Protein AF-M6W0N6-F1 (afdb_monomer)

Solvent-accessible surface area (backbone atoms only — not comparable to full-atom values): 15633 Å² total; per-residue (Å²): 115,73,64,59,49,53,48,38,51,48,51,60,69,71,48,82,84,54,58,70,67,59,46,52,50,40,51,52,53,37,48,52,52,47,53,47,48,68,68,38,88,85,21,78,66,48,58,71,80,42,88,58,77,70,46,72,58,96,55,44,64,42,59,68,42,66,44,35,78,28,64,32,71,64,33,40,76,74,72,35,38,55,64,72,31,71,56,16,43,51,21,44,71,70,16,53,84,75,55,77,82,66,85,91,68,70,94,70,57,46,74,44,79,38,81,62,52,67,52,25,50,66,51,21,40,89,47,45,46,72,48,28,40,34,20,84,83,25,78,54,54,48,43,46,63,58,52,75,37,83,91,46,29,44,37,75,48,52,44,60,47,67,43,37,77,63,65,75,40,97,64,44,89,48,64,71,59,35,52,51,42,52,54,43,44,34,70,76,71,46,66,88,87,38,71,68,34,52,49,49,52,48,35,35,74,75,67,36,57,58,39,51,82,71,56,41,62,91,66,55,76,77,66,55,43,61,66,67,46,49,75,37,82,86,16,56,91,49,71,88,53,55,68,67,60,50,51,40,51,49,41,32,71,62,41,69,34,63,76,82,61,81,79,69,79,72,77,130

Mean predicted aligned error: 9.99 Å

Radius of gyration: 26.09 Å; Cα contacts (8 Å, |Δi|>4): 291; chains: 1; bounding box: 51×50×89 Å

Organism: NCBI:txid1193059

Sequence (268 aa):
TVSVFSQSLFLAVRFEDFELNIRKLLFTLSAFVSVYFFAHSASPLRYVFQRSPVRVEKGIVDERASYQDNTALKHWFEGIVPDTHPWAQYAKKIAPYNLKTETNVSESRLVQITTNVGLPGFYGGPGIHWIDLLGVTDPFLARLPGKGFPGHYIRLLPRDYKEYIEEIVVSLSNPELDRFYYEIRLLSEGDIWTKERWKVIVDFTFFGSGDFKTRFPKGFSYSFDLETYRSTLYGLPFRGWKDEDLKSKLSREYFGVQPTEYSKTKIP

Structure (mmCIF, N/CA/C/O backbone):
data_AF-M6W0N6-F1
#
_entry.id   AF-M6W0N6-F1
#
loop_
_atom_site.group_PDB
_atom_site.id
_atom_site.type_symbol
_atom_site.label_atom_id
_atom_site.label_alt_id
_atom_site.label_comp_id
_atom_site.label_asym_id
_atom_site.label_entity_id
_atom_site.label_seq_id
_atom_site.pdbx_PDB_ins_code
_atom_site.Cartn_x
_atom_site.Cartn_y
_atom_site.Cartn_z
_atom_site.occupancy
_atom_site.B_iso_or_equiv
_atom_site.auth_seq_id
_atom_site.auth_comp_id
_atom_site.auth_asym_id
_atom_site.auth_atom_id
_atom_site.pdbx_PDB_model_num
ATOM 1 N N . THR A 1 1 ? 4.811 10.156 -31.511 1.00 49.47 1 THR A N 1
ATOM 2 C CA . THR A 1 1 ? 5.905 10.035 -32.506 1.00 49.47 1 THR A CA 1
ATOM 3 C C . THR A 1 1 ? 6.098 8.623 -33.048 1.00 49.47 1 THR A C 1
ATOM 5 O O . THR A 1 1 ? 6.251 8.509 -34.254 1.00 49.47 1 THR A O 1
ATOM 8 N N . VAL A 1 2 ? 6.002 7.549 -32.246 1.00 50.72 2 VAL A N 1
ATOM 9 C CA . VAL A 1 2 ? 6.085 6.142 -32.735 1.00 50.72 2 VAL A CA 1
ATOM 10 C C . VAL A 1 2 ? 5.033 5.808 -33.815 1.00 50.72 2 VAL A C 1
ATOM 12 O O . VAL A 1 2 ? 5.306 5.046 -34.738 1.00 50.72 2 VAL A O 1
ATOM 15 N N . SER A 1 3 ? 3.863 6.449 -33.746 1.00 64.88 3 SER A N 1
ATOM 16 C CA . SER A 1 3 ? 2.743 6.278 -34.685 1.00 64.88 3 SER A CA 1
ATOM 17 C C . SER A 1 3 ? 3.056 6.717 -36.130 1.00 64.88 3 SER A C 1
ATOM 19 O O . SER A 1 3 ? 2.780 5.973 -37.061 1.00 64.88 3 SER A O 1
ATOM 21 N N . VAL A 1 4 ? 3.718 7.861 -36.347 1.00 62.78 4 VAL A N 1
ATOM 22 C CA . VAL A 1 4 ? 3.988 8.366 -37.713 1.00 62.78 4 VAL A CA 1
ATOM 23 C C . VAL A 1 4 ? 5.070 7.543 -38.413 1.00 62.78 4 VAL A C 1
ATOM 25 O O . VAL A 1 4 ? 4.948 7.248 -39.593 1.00 62.78 4 VAL A O 1
ATOM 28 N N . PHE A 1 5 ? 6.108 7.116 -37.687 1.00 63.03 5 PHE A N 1
ATOM 29 C CA . PHE A 1 5 ? 7.159 6.261 -38.248 1.00 63.03 5 PHE A CA 1
ATOM 30 C C . PHE A 1 5 ? 6.615 4.899 -38.697 1.00 63.03 5 PHE A C 1
ATOM 32 O O . PHE A 1 5 ? 6.868 4.464 -39.818 1.00 63.03 5 PHE A O 1
ATOM 39 N N . SER A 1 6 ? 5.831 4.248 -37.832 1.00 66.81 6 SER A N 1
ATOM 40 C CA . SER A 1 6 ? 5.230 2.945 -38.134 1.00 66.81 6 SER A CA 1
ATOM 41 C C . SER A 1 6 ? 4.199 3.036 -39.261 1.00 66.81 6 SER A C 1
ATOM 43 O O . SER A 1 6 ? 4.192 2.172 -40.133 1.00 66.81 6 SER A O 1
ATOM 45 N N . GLN A 1 7 ? 3.402 4.109 -39.314 1.00 68.19 7 GLN A N 1
ATOM 46 C CA . GLN A 1 7 ? 2.470 4.361 -40.416 1.00 68.19 7 GLN A CA 1
ATOM 47 C C . GLN A 1 7 ? 3.196 4.642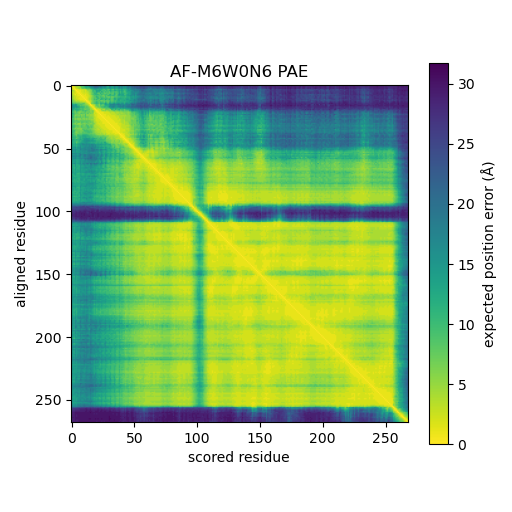 -41.739 1.00 68.19 7 GLN A C 1
ATOM 49 O O . GLN A 1 7 ? 2.866 4.017 -42.739 1.00 68.19 7 GLN A O 1
ATOM 54 N N . SER A 1 8 ? 4.219 5.501 -41.766 1.00 65.00 8 SER A N 1
ATOM 55 C CA . SER A 1 8 ? 4.966 5.806 -42.997 1.00 65.00 8 SER A CA 1
ATOM 56 C C . SER A 1 8 ? 5.731 4.599 -43.543 1.00 65.00 8 SER A C 1
ATOM 58 O O . SER A 1 8 ? 5.716 4.367 -44.750 1.00 65.00 8 SER A O 1
ATOM 60 N N . LEU A 1 9 ? 6.348 3.794 -42.669 1.00 67.12 9 LEU A N 1
ATOM 61 C CA . LEU A 1 9 ? 7.039 2.566 -43.069 1.00 67.12 9 LEU A CA 1
ATOM 62 C C . LEU A 1 9 ? 6.052 1.517 -43.598 1.00 67.12 9 LEU A C 1
ATOM 64 O O . LEU A 1 9 ? 6.296 0.903 -44.633 1.00 67.12 9 LEU A O 1
ATOM 68 N N . PHE A 1 10 ? 4.911 1.350 -42.927 1.00 73.44 10 PHE A N 1
ATOM 69 C CA . PHE A 1 10 ? 3.845 0.457 -43.374 1.00 73.44 10 PHE A CA 1
ATOM 70 C C . PHE A 1 10 ? 3.275 0.871 -44.735 1.00 73.44 10 PHE A C 1
ATOM 72 O O . PHE A 1 10 ? 3.125 0.028 -45.618 1.00 73.44 10 PHE A O 1
ATOM 79 N N . LEU A 1 11 ? 3.009 2.165 -44.937 1.00 66.25 11 LEU A N 1
ATOM 80 C CA . LEU A 1 11 ? 2.521 2.695 -46.211 1.00 66.25 11 LEU A CA 1
ATOM 81 C C . LEU A 1 11 ? 3.556 2.525 -47.337 1.00 66.25 11 LEU A C 1
ATOM 83 O O . LEU A 1 11 ? 3.185 2.146 -48.444 1.00 66.25 11 LEU A O 1
ATOM 87 N N . ALA A 1 12 ? 4.849 2.728 -47.057 1.00 65.19 12 ALA A N 1
ATOM 88 C CA . ALA A 1 12 ? 5.927 2.576 -48.040 1.00 65.19 12 ALA A CA 1
ATOM 89 C C . ALA A 1 12 ? 6.204 1.116 -48.457 1.00 65.19 12 ALA A C 1
ATOM 91 O O . ALA A 1 12 ? 6.724 0.879 -49.552 1.00 65.19 12 ALA A O 1
ATOM 92 N N . VAL A 1 13 ? 5.886 0.151 -47.584 1.00 69.50 13 VAL A N 1
ATOM 93 C CA . VAL A 1 13 ? 6.035 -1.292 -47.842 1.00 69.50 13 VAL A CA 1
ATOM 94 C C . VAL A 1 13 ? 4.784 -1.886 -48.494 1.00 69.50 13 VAL A C 1
ATOM 96 O O . VAL A 1 13 ? 4.910 -2.783 -49.318 1.00 69.50 13 VAL A O 1
ATOM 99 N N . ARG A 1 14 ? 3.581 -1.409 -48.145 1.00 69.44 14 ARG A N 1
ATOM 100 C CA . ARG A 1 14 ? 2.316 -2.042 -48.560 1.00 69.44 14 ARG A CA 1
ATOM 101 C C . ARG A 1 14 ? 1.741 -1.525 -49.881 1.00 69.44 14 ARG A C 1
ATOM 103 O O . ARG A 1 14 ? 0.962 -2.235 -50.503 1.00 69.44 14 ARG A O 1
ATOM 110 N N . PHE A 1 15 ? 2.090 -0.314 -50.302 1.00 63.66 15 PHE A N 1
ATOM 111 C CA . PHE A 1 15 ? 1.573 0.274 -51.538 1.00 63.66 15 PHE A CA 1
ATOM 112 C C . PHE A 1 15 ? 2.685 0.349 -52.592 1.00 63.66 15 PHE A C 1
ATOM 114 O O . PHE A 1 15 ? 3.352 1.373 -52.746 1.00 63.66 15 PHE A O 1
ATOM 121 N N . GLU A 1 16 ? 2.905 -0.765 -53.298 1.00 58.00 16 GLU A N 1
ATOM 122 C CA . GLU A 1 16 ? 3.870 -0.867 -54.407 1.00 58.00 16 GLU A CA 1
ATOM 123 C C . GLU A 1 16 ? 3.484 -0.003 -55.623 1.00 58.00 16 GLU A C 1
ATOM 125 O O . GLU A 1 16 ? 4.363 0.371 -56.396 1.00 58.00 16 GLU A O 1
ATOM 130 N N . ASP A 1 17 ? 2.210 0.397 -55.721 1.00 60.31 17 ASP A N 1
ATOM 131 C CA . ASP A 1 17 ? 1.622 1.128 -56.855 1.00 60.31 17 ASP A CA 1
ATOM 132 C C . ASP A 1 17 ? 1.767 2.662 -56.790 1.00 60.31 17 ASP A C 1
ATOM 134 O O . ASP A 1 17 ? 1.226 3.380 -57.633 1.00 60.31 17 ASP A O 1
ATOM 138 N N . PHE A 1 18 ? 2.468 3.211 -55.793 1.00 63.69 18 PHE A N 1
ATOM 139 C CA . PHE A 1 18 ? 2.715 4.655 -55.752 1.00 63.69 18 PHE A CA 1
ATOM 140 C C . PHE A 1 18 ? 3.734 5.087 -56.809 1.00 63.69 18 PHE A C 1
ATOM 142 O O . PHE A 1 18 ? 4.761 4.437 -57.011 1.00 63.69 18 PHE A O 1
ATOM 149 N N . GLU A 1 19 ? 3.509 6.268 -57.396 1.00 68.62 19 GLU A N 1
ATOM 150 C CA . GLU A 1 19 ? 4.518 6.962 -58.197 1.00 68.62 19 GLU A CA 1
ATOM 151 C C . GLU A 1 19 ? 5.872 6.972 -57.472 1.00 68.62 19 GLU A C 1
ATOM 153 O O . GLU A 1 19 ? 5.964 7.303 -56.282 1.00 68.62 19 GLU A O 1
ATOM 158 N N . LEU A 1 20 ? 6.941 6.647 -58.207 1.00 70.44 20 LEU A N 1
ATOM 159 C CA . LEU A 1 20 ? 8.301 6.486 -57.679 1.00 70.44 20 LEU A CA 1
ATOM 160 C C . LEU A 1 20 ? 8.743 7.677 -56.800 1.00 70.44 20 LEU A C 1
ATOM 162 O O . LEU A 1 20 ? 9.498 7.507 -55.841 1.00 70.44 20 LEU A O 1
ATOM 166 N N . ASN A 1 21 ? 8.248 8.880 -57.103 1.00 77.81 21 ASN A N 1
ATOM 167 C CA . ASN A 1 21 ? 8.527 10.114 -56.369 1.00 77.81 21 ASN A CA 1
ATOM 168 C C . ASN A 1 21 ? 7.863 10.165 -54.984 1.00 77.81 21 ASN A C 1
ATOM 170 O O . ASN A 1 21 ? 8.505 10.585 -54.020 1.00 77.81 21 ASN A O 1
ATOM 174 N N . ILE A 1 22 ? 6.622 9.687 -54.854 1.00 75.94 22 ILE A N 1
ATOM 175 C CA . ILE A 1 22 ? 5.906 9.617 -53.570 1.00 75.94 22 ILE A CA 1
ATOM 176 C C . ILE A 1 22 ? 6.580 8.587 -52.665 1.00 75.94 22 ILE A C 1
ATOM 178 O O . ILE A 1 22 ? 6.835 8.854 -51.491 1.00 75.94 22 ILE A O 1
ATOM 182 N N . ARG A 1 23 ? 6.968 7.435 -53.222 1.00 73.81 23 ARG A N 1
ATOM 183 C CA . ARG A 1 23 ? 7.681 6.394 -52.474 1.00 73.81 23 ARG A CA 1
ATOM 184 C C . ARG A 1 23 ? 9.037 6.888 -51.958 1.00 73.81 23 ARG A C 1
ATOM 186 O O . ARG A 1 23 ? 9.352 6.697 -50.785 1.00 73.81 23 ARG A O 1
ATOM 193 N N . LYS A 1 24 ? 9.814 7.586 -52.797 1.00 79.00 24 LYS A N 1
ATOM 194 C CA . LYS A 1 24 ? 11.074 8.233 -52.384 1.00 79.00 24 LYS A CA 1
ATOM 195 C C . LYS A 1 24 ? 10.849 9.244 -51.258 1.00 79.00 24 LYS A C 1
ATOM 197 O O . LYS A 1 24 ? 11.599 9.221 -50.288 1.00 79.00 24 LYS A O 1
ATOM 202 N N . LEU A 1 25 ? 9.811 10.077 -51.357 1.00 81.06 25 LEU A N 1
ATOM 203 C CA . LEU A 1 25 ? 9.455 11.052 -50.323 1.00 81.06 25 LEU A CA 1
ATOM 204 C C . LEU A 1 25 ? 9.089 10.382 -48.984 1.00 81.06 25 LEU A C 1
ATOM 206 O O . LEU A 1 25 ? 9.514 10.837 -47.924 1.00 81.06 25 LEU A O 1
ATOM 210 N N . LEU A 1 26 ? 8.335 9.281 -49.007 1.00 78.81 26 LEU A N 1
ATOM 211 C CA . LEU A 1 26 ? 7.969 8.544 -47.792 1.00 78.81 26 LEU A CA 1
ATOM 212 C C . LEU A 1 26 ? 9.179 7.876 -47.125 1.00 78.81 26 LEU A C 1
ATOM 214 O O . LEU A 1 26 ? 9.283 7.886 -45.894 1.00 78.81 26 LEU A O 1
ATOM 218 N N . PHE A 1 27 ? 10.116 7.336 -47.912 1.00 81.56 27 PHE A N 1
ATOM 219 C CA . PHE A 1 27 ? 11.359 6.775 -47.381 1.00 81.56 27 PHE A CA 1
ATOM 220 C C . PHE A 1 27 ? 12.272 7.847 -46.789 1.00 81.56 27 PHE A C 1
ATOM 222 O O . PHE A 1 27 ? 12.815 7.640 -45.704 1.00 81.56 27 PHE A O 1
ATOM 229 N N . THR A 1 28 ? 12.418 9.003 -47.444 1.00 83.69 28 THR A N 1
ATOM 230 C CA . THR A 1 28 ? 13.236 10.098 -46.904 1.00 83.69 28 THR A CA 1
ATOM 231 C C . THR A 1 28 ? 12.637 10.651 -45.615 1.00 83.69 28 THR A C 1
ATOM 233 O O . THR A 1 28 ? 13.359 10.786 -44.629 1.00 83.69 28 THR A O 1
ATOM 236 N N . LEU A 1 29 ? 11.321 10.882 -45.562 1.00 82.25 29 LEU A N 1
ATOM 237 C CA . LEU A 1 29 ? 10.637 11.301 -44.334 1.00 82.25 29 LEU A CA 1
ATOM 238 C C . LEU A 1 29 ? 10.792 10.270 -43.214 1.00 82.25 29 LEU A C 1
ATOM 240 O O . LEU A 1 29 ? 11.121 10.637 -42.087 1.00 82.25 29 LEU A O 1
ATOM 244 N N . SER A 1 30 ? 10.620 8.982 -43.520 1.00 80.12 30 SER A N 1
ATOM 245 C CA . SER A 1 30 ? 10.840 7.904 -42.550 1.00 80.12 30 SER A CA 1
ATOM 246 C C . SER A 1 30 ? 12.272 7.909 -42.016 1.00 80.12 30 SER A C 1
ATOM 248 O O . SER A 1 30 ? 12.454 7.820 -40.805 1.00 80.12 30 SER A O 1
ATOM 250 N N . ALA A 1 31 ? 13.275 8.096 -42.879 1.00 84.81 31 ALA A N 1
ATOM 251 C CA . ALA A 1 31 ? 14.677 8.174 -42.478 1.00 84.81 31 ALA A CA 1
ATOM 252 C C . ALA A 1 31 ? 14.958 9.386 -41.573 1.00 84.81 31 ALA A C 1
ATOM 254 O O . ALA A 1 31 ? 15.598 9.233 -40.534 1.00 84.81 31 ALA A O 1
ATOM 255 N N . PHE A 1 32 ? 14.433 10.572 -41.900 1.00 86.19 32 PHE A N 1
ATOM 256 C CA . PHE A 1 32 ? 14.560 11.755 -41.041 1.00 86.19 32 PHE A CA 1
ATOM 257 C C . PHE A 1 32 ? 13.894 11.550 -39.678 1.00 86.19 32 PHE A C 1
ATOM 259 O O . PHE A 1 32 ? 14.487 11.876 -38.648 1.00 86.19 32 PHE A O 1
ATOM 266 N N . VAL A 1 33 ? 12.692 10.967 -39.653 1.00 83.00 33 VAL A N 1
ATOM 267 C CA . VAL A 1 33 ? 11.991 10.638 -38.406 1.00 83.00 33 VAL A CA 1
ATOM 268 C C . VAL A 1 33 ? 12.773 9.601 -37.604 1.00 83.00 33 VAL A C 1
ATOM 270 O O . VAL A 1 33 ? 12.875 9.759 -36.391 1.00 83.00 33 VAL A O 1
ATOM 273 N N . SER A 1 34 ? 13.369 8.588 -38.242 1.00 79.94 34 SER A N 1
ATOM 274 C CA . SER A 1 34 ? 14.262 7.639 -37.570 1.00 79.94 34 SER A CA 1
ATOM 275 C C . SER A 1 34 ? 15.456 8.351 -36.958 1.00 79.94 34 SER A C 1
ATOM 277 O O . SER A 1 34 ? 15.668 8.227 -35.759 1.00 79.94 34 SER A O 1
ATOM 279 N N . VAL A 1 35 ? 16.214 9.128 -37.736 1.00 84.56 35 VAL A N 1
ATOM 280 C CA . VAL A 1 35 ? 17.406 9.835 -37.242 1.00 84.56 35 VAL A CA 1
ATOM 281 C C . VAL A 1 35 ? 17.044 10.745 -36.072 1.00 84.56 35 VAL A C 1
ATOM 283 O O . VAL A 1 35 ? 17.701 10.683 -35.035 1.00 84.56 35 VAL A O 1
ATOM 286 N N . TYR A 1 36 ? 15.961 11.520 -36.184 1.00 83.62 36 TYR A N 1
ATOM 287 C CA . TYR A 1 36 ? 15.460 12.325 -35.074 1.00 83.62 36 TYR A CA 1
ATOM 288 C C . TYR A 1 36 ? 15.090 11.447 -33.872 1.00 83.62 36 TYR A C 1
ATOM 290 O O . TYR A 1 36 ? 15.538 11.714 -32.763 1.00 83.62 36 TYR A O 1
ATOM 298 N N . PHE A 1 37 ? 14.335 10.366 -34.077 1.00 80.38 37 PHE A N 1
ATOM 299 C CA . PHE A 1 37 ? 13.931 9.448 -33.014 1.00 80.38 37 PHE A CA 1
ATOM 300 C C . PHE A 1 37 ? 15.123 8.783 -32.317 1.00 80.38 37 PHE A C 1
ATOM 302 O O . PHE A 1 37 ? 15.076 8.632 -31.104 1.00 80.38 37 PHE A O 1
ATOM 309 N N . PHE A 1 38 ? 16.191 8.410 -33.025 1.00 76.94 38 PHE A N 1
ATOM 310 C CA . PHE A 1 38 ? 17.397 7.821 -32.429 1.00 76.94 38 PHE A CA 1
ATOM 311 C C . PHE A 1 38 ? 18.291 8.874 -31.754 1.00 76.94 38 PHE A C 1
ATOM 313 O O . PHE A 1 38 ? 18.889 8.596 -30.714 1.00 76.94 38 PHE A O 1
ATOM 320 N N . ALA A 1 39 ? 18.376 10.087 -32.305 1.00 79.88 39 ALA A N 1
ATOM 321 C CA . ALA A 1 39 ? 19.236 11.146 -31.777 1.00 79.88 39 ALA A CA 1
ATOM 322 C C . ALA A 1 39 ? 18.617 11.905 -30.590 1.00 79.88 39 ALA A C 1
ATOM 324 O O . ALA A 1 39 ? 19.354 12.398 -29.725 1.00 79.88 39 ALA A O 1
ATOM 325 N N . HIS A 1 40 ? 17.284 12.006 -30.537 1.00 80.81 40 HIS A N 1
ATOM 326 C CA . HIS A 1 40 ? 16.566 12.817 -29.557 1.00 80.81 40 HIS A CA 1
ATOM 327 C C . HIS A 1 40 ? 16.791 12.326 -28.121 1.00 80.81 40 HIS A C 1
ATOM 329 O O . HIS A 1 40 ? 16.806 11.128 -27.836 1.00 80.81 40 HIS A O 1
ATOM 335 N N .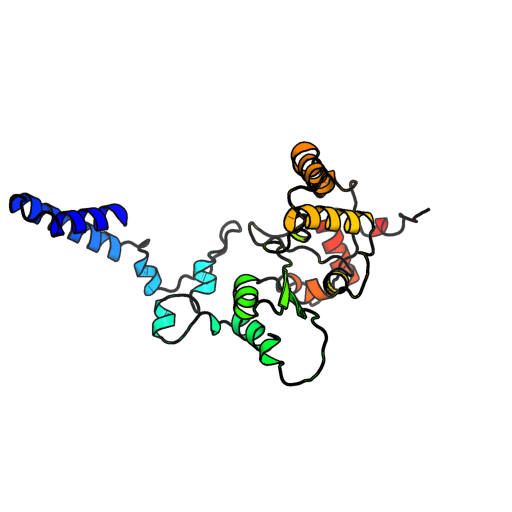 SER A 1 41 ? 16.947 13.267 -27.189 1.00 70.75 41 SER A N 1
ATOM 336 C CA . SER A 1 41 ? 17.246 12.973 -25.782 1.00 70.75 41 SER A CA 1
ATOM 337 C C . SER A 1 41 ? 16.135 12.182 -25.089 1.00 70.75 41 SER A C 1
ATOM 339 O O . SER A 1 41 ? 16.436 11.324 -24.268 1.00 70.75 41 SER A O 1
ATOM 341 N N . ALA A 1 42 ? 14.872 12.414 -25.461 1.00 70.31 42 ALA A N 1
ATOM 342 C CA . ALA A 1 42 ? 13.719 11.679 -24.935 1.00 70.31 42 ALA A CA 1
ATOM 343 C C . ALA A 1 42 ? 13.416 10.370 -25.694 1.00 70.31 42 ALA A C 1
ATOM 345 O O . ALA A 1 42 ? 12.352 9.779 -25.510 1.00 70.31 42 ALA A O 1
ATOM 346 N N . SER A 1 43 ? 14.320 9.911 -26.569 1.00 75.75 43 SER A N 1
ATOM 347 C CA . SER A 1 43 ? 14.156 8.639 -27.270 1.00 75.75 43 SER A CA 1
ATOM 348 C C . SER A 1 43 ? 14.061 7.465 -26.289 1.00 75.75 43 SER A C 1
ATOM 350 O O . SER A 1 43 ? 14.969 7.299 -25.469 1.00 75.75 43 SER A O 1
ATOM 352 N N . PRO A 1 44 ? 13.054 6.578 -26.415 1.00 66.81 44 PRO A N 1
ATOM 353 C CA . PRO A 1 44 ? 12.983 5.328 -25.658 1.00 66.81 44 PRO A CA 1
ATOM 354 C C . PRO A 1 44 ? 14.254 4.475 -25.781 1.00 66.81 44 PRO A C 1
ATOM 356 O O . PRO A 1 44 ? 14.602 3.754 -24.853 1.00 66.81 44 PRO A O 1
ATOM 359 N N . LEU A 1 45 ? 14.972 4.586 -26.904 1.00 69.62 45 LEU A N 1
ATOM 360 C CA . LEU A 1 45 ? 16.170 3.795 -27.172 1.00 69.62 45 LEU A CA 1
ATOM 361 C C . LEU A 1 45 ? 17.418 4.337 -26.478 1.00 69.62 45 LEU A C 1
ATOM 363 O O . LEU A 1 45 ? 18.299 3.553 -26.144 1.00 69.62 45 LEU A O 1
ATOM 367 N N . ARG A 1 46 ? 17.493 5.637 -26.162 1.00 69.38 46 ARG A N 1
ATOM 368 C CA . ARG A 1 46 ? 18.594 6.150 -25.328 1.00 69.38 46 ARG A CA 1
ATOM 369 C C . ARG A 1 46 ? 18.597 5.515 -23.943 1.00 69.38 46 ARG A C 1
ATOM 371 O O . ARG A 1 46 ? 19.669 5.232 -23.421 1.00 69.38 46 ARG A O 1
ATOM 378 N N . TYR A 1 47 ? 17.420 5.225 -23.391 1.00 64.38 47 TYR A N 1
ATOM 379 C CA . TYR A 1 47 ? 17.288 4.542 -22.102 1.00 64.38 47 TYR A CA 1
ATOM 380 C C . TYR A 1 47 ? 17.827 3.105 -22.120 1.00 64.38 47 TYR A C 1
ATOM 382 O O . TYR A 1 47 ? 18.179 2.580 -21.070 1.00 64.38 47 TYR A O 1
ATOM 390 N N . VAL A 1 48 ? 17.948 2.473 -23.295 1.00 67.00 48 VAL A N 1
ATOM 391 C CA . VAL A 1 48 ? 18.624 1.171 -23.433 1.00 67.00 48 VAL A CA 1
ATOM 392 C C . VAL A 1 48 ? 20.123 1.320 -23.156 1.00 67.00 48 VAL A C 1
ATOM 394 O O . VAL A 1 48 ? 20.731 0.453 -22.538 1.00 67.00 48 VAL A O 1
ATOM 397 N N . PHE A 1 49 ? 20.726 2.432 -23.576 1.00 70.00 49 PHE A N 1
ATOM 398 C CA . PHE A 1 49 ? 22.176 2.632 -23.521 1.00 70.00 49 PHE A CA 1
ATOM 399 C C . PHE A 1 49 ? 22.646 3.485 -22.338 1.00 70.00 49 PHE A C 1
ATOM 401 O O . PHE A 1 49 ? 23.831 3.464 -22.014 1.00 70.00 49 PHE A O 1
ATOM 408 N N . GLN A 1 50 ? 21.746 4.222 -21.684 1.00 73.88 50 GLN A N 1
ATOM 409 C CA . GLN A 1 50 ? 22.068 5.125 -20.580 1.00 73.88 50 GLN A CA 1
ATOM 410 C C . GLN A 1 50 ? 21.232 4.796 -19.340 1.00 73.88 50 GLN A C 1
ATOM 412 O O . GLN A 1 50 ? 19.999 4.768 -19.389 1.00 73.88 50 GLN A O 1
ATOM 417 N N . ARG A 1 51 ? 21.915 4.588 -18.209 1.00 74.75 51 ARG A N 1
ATOM 418 C CA . ARG A 1 51 ? 21.272 4.473 -16.897 1.00 74.75 51 ARG A CA 1
ATOM 419 C C . ARG A 1 51 ? 20.858 5.861 -16.430 1.00 74.75 51 ARG A C 1
ATOM 421 O O . ARG A 1 51 ? 21.693 6.764 -16.360 1.00 74.75 51 ARG A O 1
ATOM 428 N N . SER A 1 52 ? 19.579 6.029 -16.118 1.00 76.50 52 SER A N 1
ATOM 429 C CA . SER A 1 52 ? 19.107 7.265 -15.493 1.00 76.50 52 SER A CA 1
ATOM 430 C C . SER A 1 52 ? 19.289 7.147 -13.980 1.00 76.50 52 SER A C 1
ATOM 432 O O . SER A 1 52 ? 18.963 6.101 -13.424 1.00 76.50 52 SER A O 1
ATOM 434 N N . PRO A 1 53 ? 19.825 8.168 -13.287 1.00 82.75 53 PRO A N 1
ATOM 435 C CA . PRO A 1 53 ? 19.822 8.146 -11.832 1.00 82.75 53 PRO A CA 1
ATOM 436 C C . PRO A 1 53 ? 18.372 8.120 -11.342 1.00 82.75 53 PRO A C 1
ATOM 438 O O . PRO A 1 53 ? 17.520 8.804 -11.913 1.00 82.75 53 PRO A O 1
ATOM 441 N N . VAL A 1 54 ? 18.103 7.368 -10.276 1.00 83.38 54 VAL A N 1
ATOM 442 C CA . VAL A 1 54 ? 16.799 7.414 -9.608 1.00 83.38 54 VAL A CA 1
ATOM 443 C C . VAL A 1 54 ? 16.596 8.827 -9.077 1.00 83.38 54 VAL A C 1
ATOM 445 O O . VAL A 1 54 ? 17.433 9.354 -8.340 1.00 83.38 54 VAL A O 1
ATOM 448 N N . ARG A 1 55 ? 15.499 9.460 -9.485 1.00 82.81 55 ARG A N 1
ATOM 449 C CA . ARG A 1 55 ? 15.138 10.811 -9.062 1.00 82.81 55 ARG A CA 1
ATOM 450 C C . ARG A 1 55 ? 13.787 10.788 -8.382 1.00 82.81 55 ARG A C 1
ATOM 452 O O . ARG A 1 55 ? 12.882 10.071 -8.802 1.00 82.81 55 ARG A O 1
ATOM 459 N N . VAL A 1 56 ? 13.679 11.615 -7.349 1.00 80.38 56 VAL A N 1
ATOM 460 C CA . VAL A 1 56 ? 12.419 11.925 -6.685 1.00 80.38 56 VAL A CA 1
ATOM 461 C C . VAL A 1 56 ? 12.182 13.413 -6.866 1.00 80.38 56 VAL A C 1
ATOM 463 O O . VAL A 1 56 ? 12.821 14.239 -6.217 1.00 80.38 56 VAL A O 1
ATOM 466 N N . GLU A 1 57 ? 11.289 13.767 -7.781 1.00 81.81 57 GLU A N 1
ATOM 467 C CA . GLU A 1 57 ? 10.968 15.156 -8.093 1.00 81.81 57 GLU A CA 1
ATOM 468 C C . GLU A 1 57 ? 9.528 15.434 -7.671 1.00 81.81 57 GLU A C 1
ATOM 470 O O . GLU A 1 57 ? 8.596 14.784 -8.133 1.00 81.81 57 GLU A O 1
ATOM 475 N N . LYS A 1 58 ? 9.333 16.389 -6.750 1.00 82.00 58 LYS A N 1
ATOM 476 C CA . LYS A 1 58 ? 8.002 16.757 -6.221 1.00 82.00 58 LYS A CA 1
ATOM 477 C C . LYS A 1 58 ? 7.205 15.561 -5.663 1.00 82.00 58 LYS A C 1
ATOM 479 O O . LYS A 1 58 ? 5.981 15.539 -5.742 1.00 82.00 58 LYS A O 1
ATOM 484 N N . GLY A 1 59 ? 7.901 14.571 -5.099 1.00 75.12 59 GLY A N 1
ATOM 485 C CA . GLY A 1 59 ? 7.286 13.347 -4.574 1.00 75.12 59 GLY A CA 1
ATOM 486 C C . GLY A 1 59 ? 6.895 12.324 -5.645 1.00 75.12 59 GLY A C 1
ATOM 487 O O . GLY A 1 59 ? 6.192 11.373 -5.332 1.00 75.12 59 GLY A O 1
ATOM 488 N N . ILE A 1 60 ? 7.332 12.502 -6.893 1.00 80.19 60 ILE A N 1
ATOM 489 C CA . ILE A 1 60 ? 7.191 11.510 -7.960 1.00 80.19 60 ILE A CA 1
ATOM 490 C C . ILE A 1 60 ? 8.542 10.820 -8.129 1.00 80.19 60 ILE A C 1
ATOM 492 O O . ILE A 1 60 ? 9.549 11.476 -8.401 1.00 80.19 60 ILE A O 1
ATOM 496 N N . VAL A 1 61 ? 8.554 9.504 -7.941 1.00 83.50 61 VAL A N 1
ATOM 497 C CA . VAL A 1 61 ? 9.732 8.653 -8.127 1.00 83.50 61 VAL A CA 1
ATOM 498 C C . VAL A 1 61 ? 9.743 8.138 -9.564 1.00 83.50 61 VAL A C 1
ATOM 500 O O . VAL A 1 61 ? 8.718 7.675 -10.066 1.00 83.50 61 VAL A O 1
ATOM 503 N N . ASP A 1 62 ? 10.897 8.192 -10.231 1.00 84.88 62 ASP A N 1
ATOM 504 C CA . ASP A 1 62 ? 11.093 7.457 -11.487 1.00 84.88 62 ASP A CA 1
ATOM 505 C C . ASP A 1 62 ? 11.273 5.959 -11.185 1.00 84.88 62 ASP A C 1
ATOM 507 O O . ASP A 1 62 ? 12.390 5.446 -11.094 1.00 84.88 62 ASP A O 1
ATOM 511 N N . GLU A 1 63 ? 10.152 5.255 -11.003 1.00 83.75 63 GLU A N 1
ATOM 512 C CA . GLU A 1 63 ? 10.131 3.809 -10.745 1.00 83.75 63 GLU A CA 1
ATOM 513 C C . GLU A 1 63 ? 10.835 3.020 -11.853 1.00 83.75 63 GLU A C 1
ATOM 515 O O . GLU A 1 63 ? 11.529 2.041 -11.592 1.00 83.75 63 GLU A O 1
ATOM 520 N N . ARG A 1 64 ? 10.736 3.470 -13.108 1.00 82.62 64 ARG A N 1
ATOM 521 C CA . ARG A 1 64 ? 11.420 2.805 -14.222 1.00 82.62 64 ARG A CA 1
ATOM 522 C C . ARG A 1 64 ? 12.936 2.859 -14.042 1.00 82.62 64 ARG A C 1
ATOM 524 O O . ARG A 1 64 ? 13.594 1.861 -14.317 1.00 82.62 64 ARG A O 1
ATOM 531 N N . ALA A 1 65 ? 13.484 3.986 -13.586 1.00 85.06 65 ALA A N 1
ATOM 532 C CA . ALA A 1 65 ? 14.902 4.076 -13.235 1.00 85.06 65 ALA A CA 1
ATOM 533 C C . ALA A 1 65 ? 15.247 3.189 -12.024 1.00 85.06 65 ALA A C 1
ATOM 535 O O . ALA A 1 65 ? 16.305 2.566 -12.019 1.00 85.06 65 ALA A O 1
ATOM 536 N N . SER A 1 66 ? 14.346 3.085 -11.039 1.00 84.38 66 SER A N 1
ATOM 537 C CA . SER A 1 66 ? 14.515 2.243 -9.841 1.00 84.38 66 SER A CA 1
ATOM 538 C C . SER A 1 66 ? 14.679 0.756 -10.181 1.00 84.38 66 SER A C 1
ATOM 540 O O . SER A 1 66 ? 15.577 0.093 -9.666 1.00 84.38 66 SER A O 1
ATOM 542 N N . TYR A 1 67 ? 13.871 0.240 -11.112 1.00 87.75 67 TYR A N 1
ATOM 543 C CA . TYR A 1 67 ? 13.905 -1.169 -11.521 1.00 87.75 67 TYR A CA 1
ATOM 544 C C . TYR A 1 67 ? 14.781 -1.452 -12.751 1.00 87.75 67 TYR A C 1
ATOM 546 O O . TYR A 1 67 ? 14.860 -2.610 -13.180 1.00 87.75 67 TYR A O 1
ATOM 554 N N . GLN A 1 68 ? 15.420 -0.436 -13.346 1.00 86.88 68 GLN A N 1
ATOM 555 C CA . GLN A 1 68 ? 16.125 -0.557 -14.630 1.00 86.88 68 GLN A CA 1
ATOM 556 C C . GLN A 1 68 ? 17.142 -1.704 -14.614 1.00 86.88 68 GLN A C 1
ATOM 558 O O . GLN A 1 68 ? 17.147 -2.515 -15.538 1.00 86.88 68 GLN A O 1
ATOM 563 N N . ASP A 1 69 ? 17.933 -1.806 -13.545 1.00 86.75 69 ASP A N 1
ATOM 564 C CA . ASP A 1 69 ? 19.080 -2.715 -13.452 1.00 86.75 69 ASP A CA 1
ATOM 565 C C . ASP A 1 69 ? 18.688 -4.206 -13.501 1.00 86.75 69 ASP A C 1
ATOM 567 O O . ASP A 1 69 ? 19.485 -5.026 -13.944 1.00 86.75 69 ASP A O 1
ATOM 571 N N . ASN A 1 70 ? 17.460 -4.571 -13.107 1.00 89.31 70 ASN A N 1
ATOM 572 C CA . ASN A 1 70 ? 17.002 -5.969 -13.093 1.00 89.31 70 ASN A CA 1
ATOM 573 C C . ASN A 1 70 ? 15.830 -6.257 -14.039 1.00 89.31 70 ASN A C 1
ATOM 575 O O . ASN A 1 70 ? 15.529 -7.420 -14.286 1.00 89.31 70 ASN A O 1
ATOM 579 N N . THR A 1 71 ? 15.140 -5.231 -14.548 1.00 87.75 71 THR A N 1
ATOM 580 C CA . THR A 1 71 ? 13.917 -5.417 -15.354 1.00 87.75 71 THR A CA 1
ATOM 581 C C . THR A 1 71 ? 14.035 -4.942 -16.798 1.00 87.75 71 THR A C 1
ATOM 583 O O . THR A 1 71 ? 13.149 -5.219 -17.607 1.00 87.75 71 THR A O 1
ATOM 586 N N . ALA A 1 72 ? 15.119 -4.253 -17.162 1.00 87.12 72 ALA A N 1
ATOM 587 C CA . ALA A 1 72 ? 15.309 -3.798 -18.532 1.00 87.12 72 ALA A CA 1
ATOM 588 C C . ALA A 1 72 ? 15.649 -4.953 -19.486 1.00 87.12 72 ALA A C 1
ATOM 590 O O . ALA A 1 72 ? 16.485 -5.807 -19.195 1.00 87.12 72 ALA A O 1
ATOM 591 N N . LEU A 1 73 ? 15.088 -4.901 -20.698 1.00 84.69 73 LEU A N 1
ATOM 592 C CA . LEU A 1 73 ? 15.343 -5.879 -21.763 1.00 84.69 73 LEU A CA 1
ATOM 593 C C . LEU A 1 73 ? 16.839 -6.037 -22.097 1.00 84.69 73 LEU A C 1
ATOM 595 O O . LEU A 1 73 ? 17.288 -7.139 -22.389 1.00 84.69 73 LEU A O 1
ATOM 599 N N . LYS A 1 74 ? 17.631 -4.957 -22.024 1.00 84.44 74 LYS A N 1
ATOM 600 C CA . LYS A 1 74 ? 19.091 -5.029 -22.211 1.00 84.44 74 LYS A CA 1
ATOM 601 C C . LYS A 1 74 ? 19.743 -5.973 -21.200 1.00 84.44 74 LYS A C 1
ATOM 603 O O . LYS A 1 74 ? 20.514 -6.841 -21.588 1.00 84.44 74 LYS A O 1
ATOM 608 N N . HIS A 1 75 ? 19.427 -5.788 -19.924 1.00 87.31 75 HIS A N 1
ATOM 609 C CA . HIS A 1 75 ? 19.978 -6.591 -18.838 1.00 87.31 75 HIS A CA 1
ATOM 610 C C . HIS A 1 75 ? 19.486 -8.035 -18.920 1.00 87.31 75 HIS A C 1
ATOM 612 O O . HIS A 1 75 ? 20.253 -8.956 -18.654 1.00 87.31 75 HIS A O 1
ATOM 618 N N . TRP A 1 76 ? 18.277 -8.248 -19.446 1.00 86.94 76 TRP A N 1
ATOM 619 C CA . TRP A 1 76 ? 17.800 -9.591 -19.752 1.00 86.94 76 TRP A CA 1
ATOM 620 C C . TRP A 1 76 ? 18.703 -10.321 -20.762 1.00 86.94 76 TRP A C 1
ATOM 622 O O . TRP A 1 76 ? 19.056 -11.476 -20.528 1.00 86.94 76 TRP A O 1
ATOM 632 N N . PHE A 1 77 ? 19.160 -9.653 -21.830 1.00 87.94 77 PHE A N 1
ATOM 633 C CA . PHE A 1 77 ? 20.140 -10.237 -22.762 1.00 87.94 77 PHE A CA 1
ATOM 634 C C . PHE A 1 77 ? 21.512 -10.510 -22.119 1.00 87.94 77 PHE A C 1
ATOM 636 O O . PHE A 1 77 ? 22.233 -11.389 -22.582 1.00 87.94 77 PHE A O 1
ATOM 643 N N . GLU A 1 78 ? 21.860 -9.802 -21.043 1.00 89.50 78 GLU A N 1
ATOM 644 C CA . GLU A 1 78 ? 23.065 -10.036 -20.230 1.00 89.50 78 GLU A CA 1
ATOM 645 C C . GLU A 1 78 ? 22.858 -11.144 -19.171 1.00 89.50 78 GLU A C 1
ATOM 647 O O . GLU A 1 78 ? 23.749 -11.413 -18.369 1.00 89.50 78 GLU A O 1
ATOM 652 N N . GLY A 1 79 ? 21.689 -11.796 -19.154 1.00 89.69 79 GLY A N 1
ATOM 653 C CA . GLY A 1 79 ? 21.330 -12.836 -18.185 1.00 89.69 79 GLY A CA 1
ATOM 654 C C . GLY A 1 79 ? 20.792 -12.302 -16.852 1.00 89.69 79 GLY A C 1
ATOM 655 O O . GLY A 1 79 ? 20.453 -13.090 -15.971 1.00 89.69 79 GLY A O 1
ATOM 656 N N . ILE A 1 80 ? 20.666 -10.983 -16.699 1.00 91.44 80 ILE A N 1
ATOM 657 C CA . ILE A 1 80 ? 20.059 -10.344 -15.531 1.00 91.44 80 ILE A CA 1
ATOM 658 C C . ILE A 1 80 ? 18.554 -10.216 -15.780 1.00 91.44 80 ILE A C 1
ATOM 660 O O . ILE A 1 80 ? 18.075 -9.347 -16.506 1.00 91.44 80 ILE A O 1
ATOM 664 N N . VAL A 1 81 ? 17.793 -11.109 -15.162 1.00 92.94 81 VAL A N 1
ATOM 665 C CA . VAL A 1 81 ? 16.326 -11.158 -15.243 1.00 92.94 81 VAL A CA 1
ATOM 666 C C . VAL A 1 81 ? 15.674 -10.570 -13.988 1.00 92.94 81 VAL A C 1
ATOM 668 O O . VAL A 1 81 ? 16.330 -10.510 -12.942 1.00 92.94 81 VAL A O 1
ATOM 671 N N . PRO A 1 82 ? 14.372 -10.209 -14.022 1.00 93.38 82 PRO A N 1
ATOM 672 C CA . PRO A 1 82 ? 13.689 -9.642 -12.856 1.00 93.38 82 PRO A CA 1
ATOM 673 C C . PRO A 1 82 ? 13.737 -10.534 -11.611 1.00 93.38 82 PRO A C 1
ATOM 675 O O . PRO A 1 82 ? 13.649 -10.032 -10.492 1.00 93.38 82 PRO A O 1
ATOM 678 N N . ASP A 1 83 ? 13.909 -11.847 -11.787 1.00 93.38 83 ASP A N 1
ATOM 679 C CA . ASP A 1 83 ? 14.006 -12.789 -10.677 1.00 93.38 83 ASP A CA 1
ATOM 680 C C . ASP A 1 83 ? 15.325 -12.678 -9.893 1.00 93.38 83 ASP A C 1
ATOM 682 O O . ASP A 1 83 ? 15.369 -13.096 -8.740 1.00 93.38 83 ASP A O 1
ATOM 686 N N . THR A 1 84 ? 16.374 -12.070 -10.463 1.00 93.19 84 THR A N 1
ATOM 687 C CA . THR A 1 84 ? 17.667 -11.819 -9.795 1.00 93.19 84 THR A CA 1
ATOM 688 C C . THR A 1 84 ? 17.603 -10.655 -8.811 1.00 93.19 84 THR A C 1
ATOM 690 O O . THR A 1 84 ? 18.502 -10.499 -7.985 1.00 93.19 84 THR A O 1
ATOM 693 N N . HIS A 1 85 ? 16.543 -9.844 -8.870 1.00 94.00 85 HIS A N 1
ATOM 694 C CA . HIS A 1 85 ? 16.372 -8.707 -7.977 1.00 94.00 85 HIS A CA 1
ATOM 695 C C . HIS A 1 85 ? 16.326 -9.172 -6.506 1.00 94.00 85 HIS A C 1
ATOM 697 O O . HIS A 1 85 ? 15.631 -10.149 -6.210 1.00 94.00 85 HIS A O 1
ATOM 703 N N . PRO A 1 86 ? 16.968 -8.471 -5.549 1.00 92.62 86 PRO A N 1
ATOM 704 C CA . PRO A 1 86 ? 17.010 -8.888 -4.142 1.00 92.62 86 PRO A CA 1
ATOM 705 C C . PRO A 1 86 ? 15.638 -9.198 -3.529 1.00 92.62 86 PRO A C 1
ATOM 707 O O . PRO A 1 86 ? 15.482 -10.185 -2.816 1.00 92.62 86 PRO A O 1
ATOM 710 N N . TRP A 1 87 ? 14.619 -8.395 -3.847 1.00 93.44 87 TRP A N 1
ATOM 711 C CA . TRP A 1 87 ? 13.238 -8.633 -3.404 1.00 93.44 87 TRP A CA 1
ATOM 712 C C . TRP A 1 87 ? 12.596 -9.887 -4.015 1.00 93.44 87 TRP A C 1
ATOM 714 O O . TRP A 1 87 ? 11.856 -10.585 -3.325 1.00 93.44 87 TRP A O 1
ATOM 724 N N . ALA A 1 88 ? 12.898 -10.201 -5.278 1.00 94.38 88 ALA A N 1
ATOM 725 C CA . ALA A 1 88 ? 12.432 -11.428 -5.919 1.00 94.38 88 ALA A CA 1
ATOM 726 C C . ALA A 1 88 ? 13.124 -12.657 -5.310 1.00 94.38 88 ALA A C 1
ATOM 728 O O . ALA A 1 88 ? 12.460 -13.623 -4.943 1.00 94.38 88 ALA A O 1
ATOM 729 N N . GLN A 1 89 ? 14.445 -12.594 -5.125 1.00 94.25 89 GLN A N 1
ATOM 730 C CA . GLN A 1 89 ? 15.229 -13.656 -4.487 1.00 94.25 89 GLN A CA 1
ATOM 731 C C . GLN A 1 89 ? 14.786 -13.915 -3.044 1.00 94.25 89 GLN A C 1
ATOM 733 O O . GLN A 1 89 ? 14.639 -15.070 -2.646 1.00 94.25 89 GLN A O 1
ATOM 738 N N . TYR A 1 90 ? 14.513 -12.856 -2.277 1.00 93.19 90 TYR A N 1
ATOM 739 C CA . TYR A 1 90 ? 13.941 -12.968 -0.937 1.00 93.19 90 TYR A CA 1
ATOM 740 C C . TYR A 1 90 ? 12.618 -13.741 -0.952 1.00 93.19 90 TYR A C 1
ATOM 742 O O . TYR A 1 90 ? 12.481 -14.719 -0.221 1.00 93.19 90 TYR A O 1
ATOM 750 N N . ALA A 1 91 ? 11.679 -13.364 -1.823 1.00 93.56 91 ALA A N 1
ATOM 751 C CA . ALA A 1 91 ? 10.384 -14.030 -1.905 1.00 93.56 91 ALA A CA 1
ATOM 752 C C . ALA A 1 91 ? 10.487 -15.486 -2.366 1.00 93.56 91 ALA A C 1
ATOM 754 O O . ALA A 1 91 ? 9.852 -16.354 -1.772 1.00 93.56 91 ALA A O 1
ATOM 755 N N . LYS A 1 92 ? 11.347 -15.779 -3.352 1.00 92.50 92 LYS A N 1
ATOM 756 C CA . LYS A 1 92 ? 11.652 -17.160 -3.754 1.00 92.50 92 LYS A CA 1
ATOM 757 C C . LYS A 1 92 ? 12.183 -17.952 -2.561 1.00 92.50 92 LYS A C 1
ATOM 759 O O . LYS A 1 92 ? 11.718 -19.057 -2.322 1.00 92.50 92 LYS A O 1
ATOM 764 N N . LYS A 1 93 ? 13.105 -17.394 -1.773 1.00 92.06 93 LYS A N 1
ATOM 765 C CA . LYS A 1 93 ? 13.701 -18.089 -0.622 1.00 92.06 93 LYS A CA 1
ATOM 766 C C . LYS A 1 93 ? 12.670 -18.505 0.432 1.00 92.06 93 LYS A C 1
ATOM 768 O O . LYS A 1 93 ? 12.823 -19.570 1.017 1.00 92.06 93 LYS A O 1
ATOM 773 N N . ILE A 1 94 ? 11.651 -17.683 0.677 1.00 90.81 94 ILE A N 1
ATOM 774 C CA . ILE A 1 94 ? 10.634 -17.948 1.709 1.00 90.81 94 ILE A CA 1
ATOM 775 C C . ILE A 1 94 ? 9.365 -18.631 1.170 1.00 90.81 94 ILE A C 1
ATOM 777 O O . ILE A 1 94 ? 8.497 -19.004 1.953 1.00 90.81 94 ILE A O 1
ATOM 781 N N . ALA A 1 95 ? 9.232 -18.783 -0.152 1.00 87.00 95 ALA A N 1
ATOM 782 C CA . ALA A 1 95 ? 8.060 -19.386 -0.779 1.00 87.00 95 ALA A CA 1
ATOM 783 C C . ALA A 1 95 ? 7.830 -20.829 -0.281 1.00 87.00 95 ALA A C 1
ATOM 785 O O . ALA A 1 95 ? 8.746 -21.650 -0.374 1.00 87.00 95 ALA A O 1
ATOM 786 N N . PRO A 1 96 ? 6.605 -21.197 0.152 1.00 72.62 96 PRO A N 1
ATOM 787 C CA . PRO A 1 96 ? 6.313 -22.523 0.707 1.00 72.62 96 PRO A CA 1
ATOM 788 C C . PRO A 1 96 ? 6.612 -23.692 -0.232 1.00 72.62 96 PRO A C 1
ATOM 790 O O . PRO A 1 96 ? 6.949 -24.782 0.219 1.00 72.62 96 PRO A O 1
ATOM 793 N N . TYR A 1 97 ? 6.549 -23.481 -1.552 1.00 64.81 97 TYR A N 1
ATOM 794 C CA . TYR A 1 97 ? 6.930 -24.511 -2.523 1.00 64.81 97 TYR A CA 1
ATOM 795 C C . TYR A 1 97 ? 8.402 -24.939 -2.376 1.00 64.81 97 TYR A C 1
ATOM 797 O O . TYR A 1 97 ? 8.725 -26.099 -2.625 1.00 64.81 97 TYR A O 1
ATOM 805 N N . ASN A 1 98 ? 9.272 -24.036 -1.913 1.00 54.03 98 ASN A N 1
ATOM 806 C CA . ASN A 1 98 ? 10.675 -24.320 -1.613 1.00 54.03 98 ASN A CA 1
ATOM 807 C C . ASN A 1 98 ? 10.885 -24.889 -0.196 1.00 54.03 98 ASN A C 1
ATOM 809 O O . ASN A 1 98 ? 11.981 -25.347 0.106 1.00 54.03 98 ASN A O 1
ATOM 813 N N . LEU A 1 99 ? 9.843 -24.908 0.647 1.00 55.03 99 LEU A N 1
ATOM 814 C CA . LEU A 1 99 ? 9.844 -25.446 2.017 1.00 55.03 99 LEU A CA 1
ATOM 815 C C . LEU A 1 99 ? 9.243 -26.867 2.105 1.00 55.03 99 LEU A C 1
ATOM 817 O O . LEU A 1 99 ? 8.991 -27.367 3.197 1.00 55.03 99 LEU A O 1
ATOM 821 N N . LYS A 1 100 ? 9.032 -27.540 0.961 1.00 48.19 100 LYS A N 1
ATOM 822 C CA . LYS A 1 100 ? 8.425 -28.883 0.806 1.00 48.19 100 LYS A CA 1
ATOM 823 C C . LYS A 1 100 ? 9.179 -30.057 1.465 1.00 48.19 100 LYS A C 1
ATOM 825 O O . LYS A 1 100 ? 8.969 -31.204 1.077 1.00 48.19 100 LYS A O 1
ATOM 830 N N . THR A 1 101 ? 10.049 -29.820 2.438 1.00 46.75 101 THR A N 1
ATOM 831 C CA . THR A 1 101 ? 10.797 -30.885 3.119 1.00 46.75 101 THR A CA 1
ATOM 832 C C . THR A 1 101 ? 10.213 -31.322 4.454 1.00 46.75 101 THR A C 1
ATOM 834 O O . THR A 1 101 ? 10.649 -32.356 4.946 1.00 46.75 101 THR A O 1
ATOM 837 N N . GLU A 1 102 ? 9.215 -30.644 5.027 1.00 43.78 102 GLU A N 1
ATOM 838 C CA . GLU A 1 102 ? 8.689 -31.049 6.339 1.00 43.78 102 GLU A CA 1
ATOM 839 C C . GLU A 1 102 ? 7.158 -31.184 6.349 1.00 43.78 102 GLU A C 1
ATOM 841 O O . GLU A 1 102 ? 6.385 -30.232 6.355 1.00 43.78 102 GLU A O 1
ATOM 846 N N . THR A 1 103 ? 6.766 -32.455 6.263 1.00 45.72 103 THR A N 1
ATOM 847 C CA . THR A 1 103 ? 5.539 -33.118 6.722 1.00 45.72 103 THR A CA 1
ATOM 848 C C . THR A 1 103 ? 4.500 -32.285 7.491 1.00 45.72 103 THR A C 1
ATOM 850 O O . THR A 1 103 ? 4.785 -31.744 8.553 1.00 45.72 103 THR A O 1
ATOM 853 N N . ASN A 1 104 ? 3.245 -32.381 7.030 1.00 45.12 104 ASN A N 1
ATOM 854 C CA . ASN A 1 104 ? 2.005 -32.179 7.799 1.00 45.12 104 ASN A CA 1
ATOM 855 C C . ASN A 1 104 ? 1.802 -30.814 8.478 1.00 45.12 104 ASN A C 1
ATOM 857 O O . ASN A 1 104 ? 1.280 -30.755 9.591 1.0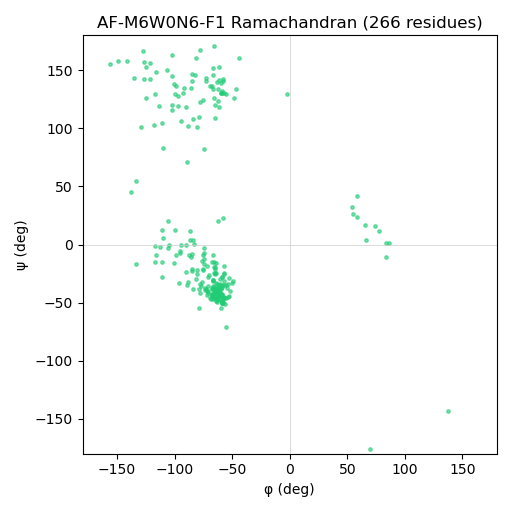0 45.12 104 ASN A O 1
ATOM 861 N N . VAL A 1 105 ? 2.135 -29.715 7.804 1.00 47.84 105 VAL A N 1
ATOM 862 C CA . VAL A 1 105 ? 1.660 -28.390 8.222 1.00 47.84 105 VAL A CA 1
ATOM 863 C C . VAL A 1 105 ? 0.363 -28.093 7.475 1.00 47.84 105 VAL A C 1
ATOM 865 O O . VAL A 1 105 ? 0.284 -28.297 6.264 1.00 47.84 105 VAL A O 1
ATOM 868 N N . SER A 1 106 ? -0.664 -27.682 8.217 1.00 46.31 106 SER A N 1
ATOM 869 C CA . SER A 1 106 ? -1.963 -27.243 7.705 1.00 46.31 106 SER A CA 1
ATOM 870 C C . SER A 1 106 ? -1.828 -26.307 6.502 1.00 46.31 106 SER A C 1
ATOM 872 O O . SER A 1 106 ? -0.807 -25.644 6.341 1.00 46.31 106 SER A O 1
ATOM 874 N N . GLU A 1 107 ? -2.896 -26.171 5.717 1.00 56.16 107 GLU A N 1
ATOM 875 C CA . GLU A 1 107 ? -3.074 -25.191 4.628 1.00 56.16 107 GLU A CA 1
ATOM 876 C C . GLU A 1 107 ? -2.941 -23.705 5.061 1.00 56.16 107 GLU A C 1
ATOM 878 O O . GLU A 1 107 ? -3.453 -22.806 4.398 1.00 56.16 107 GLU A O 1
ATOM 883 N N . SER A 1 108 ? -2.261 -23.409 6.172 1.00 58.88 108 SER A N 1
ATOM 884 C CA . SER A 1 108 ? -1.965 -22.064 6.641 1.00 58.88 108 SER A CA 1
ATOM 885 C C . SER A 1 108 ? -1.046 -21.372 5.637 1.00 58.88 108 SER A C 1
ATOM 887 O O . SER A 1 108 ? 0.137 -21.704 5.498 1.00 58.88 108 SER A O 1
ATOM 889 N N . ARG A 1 109 ? -1.606 -20.400 4.920 1.00 74.75 109 ARG A N 1
ATOM 890 C CA . ARG A 1 109 ? -0.867 -19.489 4.048 1.00 74.75 109 ARG A CA 1
ATOM 891 C C . ARG A 1 109 ? 0.155 -18.718 4.894 1.00 74.75 109 ARG A C 1
ATOM 893 O O . ARG A 1 109 ? -0.200 -18.157 5.924 1.00 74.75 109 ARG A O 1
ATOM 900 N N . LEU A 1 110 ? 1.416 -18.666 4.461 1.00 90.44 110 LEU A N 1
ATOM 901 C CA . LEU A 1 110 ? 2.456 -17.900 5.157 1.00 90.44 110 LEU A CA 1
ATOM 902 C C . LEU A 1 110 ? 2.116 -16.406 5.080 1.00 90.44 110 LEU A C 1
ATOM 904 O O . LEU A 1 110 ? 1.945 -15.894 3.980 1.00 90.44 110 LEU A O 1
ATOM 908 N N . VAL A 1 111 ? 2.059 -15.686 6.198 1.00 94.25 111 VAL A N 1
ATOM 909 C CA . VAL A 1 111 ? 1.787 -14.238 6.194 1.00 94.25 111 VAL A CA 1
ATOM 910 C C . VAL A 1 111 ? 3.094 -13.460 6.338 1.00 94.25 111 VAL A C 1
ATOM 912 O O . VAL A 1 111 ? 3.914 -13.752 7.207 1.00 94.25 111 VAL A O 1
ATOM 915 N N . GLN A 1 112 ? 3.324 -12.484 5.461 1.00 95.50 112 GLN A N 1
ATOM 916 C CA . GLN A 1 112 ? 4.548 -11.678 5.427 1.00 95.50 112 GLN A CA 1
ATOM 917 C C . GLN A 1 112 ? 4.231 -10.204 5.244 1.00 95.50 112 GLN A C 1
ATOM 919 O O . GLN A 1 112 ? 3.336 -9.848 4.486 1.00 95.50 112 GLN A O 1
ATOM 924 N N . ILE A 1 113 ? 5.001 -9.337 5.896 1.00 95.88 113 ILE A N 1
ATOM 925 C CA . ILE A 1 113 ? 4.840 -7.885 5.795 1.00 95.88 113 ILE A CA 1
ATOM 926 C C . ILE A 1 113 ? 5.889 -7.321 4.837 1.00 95.88 113 ILE A C 1
ATOM 928 O O . ILE A 1 113 ? 7.056 -7.712 4.870 1.00 95.88 113 ILE A O 1
ATOM 932 N N . THR A 1 114 ? 5.493 -6.380 3.982 1.00 94.62 114 THR A N 1
ATOM 933 C CA . THR A 1 114 ? 6.403 -5.723 3.041 1.00 94.62 114 THR A CA 1
ATOM 934 C C . THR A 1 114 ? 5.981 -4.284 2.754 1.00 94.62 114 THR A C 1
ATOM 936 O O . THR A 1 114 ? 4.824 -3.907 2.912 1.00 94.62 114 THR A O 1
ATOM 939 N N . THR A 1 115 ? 6.932 -3.468 2.306 1.00 93.69 115 THR A N 1
ATOM 940 C CA . THR A 1 115 ? 6.661 -2.165 1.673 1.00 93.69 115 THR A CA 1
ATOM 941 C C . THR A 1 115 ? 6.862 -2.211 0.160 1.00 93.69 115 THR A C 1
ATOM 943 O O . THR A 1 115 ? 6.743 -1.190 -0.497 1.00 93.69 115 THR A O 1
ATOM 946 N N . ASN A 1 116 ? 7.241 -3.362 -0.401 1.00 90.62 116 ASN A N 1
ATOM 947 C CA . ASN A 1 116 ? 7.670 -3.489 -1.793 1.00 90.62 116 ASN A CA 1
ATOM 948 C C . ASN A 1 116 ? 6.981 -4.689 -2.445 1.00 90.62 116 ASN A C 1
ATOM 950 O O . ASN A 1 116 ? 7.661 -5.583 -2.926 1.00 90.62 116 ASN A O 1
ATOM 954 N N . VAL A 1 117 ? 5.648 -4.763 -2.412 1.00 93.00 117 VAL A N 1
ATOM 955 C CA . VAL A 1 117 ? 4.885 -5.986 -2.739 1.00 93.00 117 VAL A CA 1
ATOM 956 C C . VAL A 1 117 ? 5.003 -6.471 -4.192 1.00 93.00 117 VAL A C 1
ATOM 958 O O . VAL A 1 117 ? 4.766 -7.643 -4.448 1.00 93.00 117 VAL A O 1
ATOM 961 N N . GLY A 1 118 ? 5.420 -5.630 -5.146 1.00 92.31 118 GLY A N 1
ATOM 962 C CA . GLY A 1 118 ? 5.438 -5.972 -6.577 1.00 92.31 118 GLY A CA 1
ATOM 963 C C . GLY A 1 118 ? 6.219 -7.252 -6.920 1.00 92.31 118 GLY A C 1
ATOM 964 O O . GLY A 1 118 ? 5.628 -8.275 -7.267 1.00 92.31 118 GLY A O 1
ATOM 965 N N . LEU A 1 119 ? 7.554 -7.211 -6.820 1.00 94.06 119 LEU A N 1
ATOM 966 C CA . LEU A 1 119 ? 8.402 -8.377 -7.114 1.00 94.06 119 LEU A CA 1
ATOM 967 C C . LEU A 1 119 ? 8.210 -9.533 -6.110 1.00 94.06 119 LEU A C 1
ATOM 969 O O . LEU A 1 119 ? 8.064 -10.668 -6.561 1.00 94.06 119 LEU A O 1
ATOM 973 N N . PRO A 1 120 ? 8.172 -9.304 -4.782 1.00 93.94 120 PRO A N 1
ATOM 974 C CA . PRO A 1 120 ? 7.901 -10.349 -3.805 1.00 93.94 120 PRO A CA 1
ATOM 975 C C . PRO A 1 120 ? 6.563 -11.056 -3.991 1.00 93.94 120 PRO A C 1
ATOM 977 O O . PRO A 1 120 ? 6.510 -12.276 -3.901 1.00 93.94 120 PRO A O 1
ATOM 980 N N . GLY A 1 121 ? 5.495 -10.316 -4.286 1.00 93.31 121 GLY A N 1
ATOM 981 C CA . GLY A 1 121 ? 4.169 -10.872 -4.538 1.00 93.31 121 GLY A CA 1
ATOM 982 C C . GLY A 1 121 ? 4.160 -11.772 -5.767 1.00 93.31 121 GLY A C 1
ATOM 983 O O . GLY A 1 121 ? 3.682 -12.902 -5.702 1.00 93.31 121 GLY A O 1
ATOM 984 N N . PHE A 1 122 ? 4.764 -11.309 -6.866 1.00 93.81 122 PHE A N 1
ATOM 985 C CA . PHE A 1 122 ? 4.857 -12.090 -8.098 1.00 93.81 122 PHE A CA 1
ATOM 986 C C . PHE A 1 122 ? 5.701 -13.364 -7.925 1.00 93.81 122 PHE A C 1
ATOM 988 O O . PHE A 1 122 ? 5.264 -14.451 -8.297 1.00 93.81 122 PHE A O 1
ATOM 995 N N . TYR A 1 123 ? 6.898 -13.249 -7.338 1.00 93.44 123 TYR A N 1
ATOM 996 C CA . TYR A 1 123 ? 7.842 -14.368 -7.221 1.00 93.44 123 TYR A CA 1
ATOM 997 C C . TYR A 1 123 ? 7.617 -15.276 -6.005 1.00 93.44 123 TYR A C 1
ATOM 999 O O . TYR A 1 123 ? 8.069 -16.420 -6.014 1.00 93.44 123 TYR A O 1
ATOM 1007 N N . GLY A 1 124 ? 6.933 -14.798 -4.965 1.00 90.94 124 GLY A N 1
ATOM 1008 C CA . GLY A 1 124 ? 6.570 -15.588 -3.785 1.00 90.94 124 GLY A CA 1
ATOM 1009 C C . GLY A 1 124 ? 5.414 -16.559 -4.039 1.00 90.94 124 GLY A C 1
ATOM 1010 O O . GLY A 1 124 ? 5.287 -17.567 -3.343 1.00 90.94 124 GLY A O 1
ATOM 1011 N N . GLY A 1 125 ? 4.603 -16.289 -5.067 1.00 89.19 125 GLY A N 1
ATOM 1012 C CA . GLY A 1 125 ? 3.464 -17.120 -5.446 1.00 89.19 125 GLY A CA 1
ATOM 1013 C C . GLY A 1 125 ? 2.300 -17.077 -4.441 1.00 89.19 125 GLY A C 1
ATOM 1014 O O . GLY A 1 125 ? 2.343 -16.354 -3.446 1.00 89.19 125 GLY A O 1
ATOM 1015 N N . PRO A 1 126 ? 1.238 -17.872 -4.673 1.00 87.44 126 PRO A N 1
ATOM 1016 C CA . PRO A 1 126 ? -0.013 -17.800 -3.904 1.00 87.44 126 PRO A CA 1
ATOM 1017 C C . PRO A 1 126 ? 0.071 -18.394 -2.486 1.00 87.44 126 PRO A C 1
ATOM 1019 O O . PRO A 1 126 ? -0.886 -18.298 -1.715 1.00 87.44 126 PRO A O 1
ATOM 1022 N N . GLY A 1 127 ? 1.195 -19.033 -2.141 1.00 87.00 127 GLY A N 1
ATOM 1023 C CA . GLY A 1 127 ? 1.432 -19.609 -0.815 1.00 87.00 127 GLY A CA 1
ATOM 1024 C C . GLY A 1 127 ? 1.749 -18.572 0.266 1.00 87.00 127 GLY A C 1
ATOM 1025 O O . GLY A 1 127 ? 1.790 -18.930 1.441 1.00 87.00 127 GLY A O 1
ATOM 1026 N N . ILE A 1 128 ? 1.959 -17.307 -0.116 1.00 92.00 128 ILE A N 1
ATOM 1027 C CA . ILE A 1 128 ? 2.241 -16.203 0.804 1.00 92.00 128 ILE A CA 1
ATOM 1028 C C . ILE A 1 128 ? 1.120 -15.162 0.721 1.00 92.00 128 ILE A C 1
ATOM 1030 O O . ILE A 1 128 ? 0.771 -14.703 -0.365 1.00 92.00 128 ILE A O 1
ATOM 1034 N N . HIS A 1 129 ? 0.578 -14.763 1.870 1.00 93.38 129 HIS A N 1
ATOM 1035 C CA . HIS A 1 129 ? -0.241 -13.566 2.014 1.00 93.38 129 HIS A CA 1
ATOM 1036 C C . HIS A 1 129 ? 0.670 -12.388 2.353 1.00 93.38 129 HIS A C 1
ATOM 1038 O O . HIS A 1 129 ? 1.331 -12.389 3.391 1.00 93.38 129 HIS A O 1
ATOM 1044 N N . TRP A 1 130 ? 0.700 -11.376 1.494 1.00 95.25 130 TRP A N 1
ATOM 1045 C CA . TRP A 1 130 ? 1.510 -10.185 1.719 1.00 95.25 130 TRP A CA 1
ATOM 1046 C C . TRP A 1 130 ? 0.670 -9.070 2.337 1.00 95.25 130 TRP A C 1
ATOM 1048 O O . TRP A 1 130 ? -0.262 -8.580 1.710 1.00 95.25 130 TRP A O 1
ATOM 1058 N N . ILE A 1 131 ? 1.047 -8.636 3.535 1.00 97.31 131 ILE A N 1
ATOM 1059 C CA . ILE A 1 131 ? 0.565 -7.403 4.148 1.00 97.31 131 ILE A CA 1
ATOM 1060 C C . ILE A 1 131 ? 1.425 -6.255 3.614 1.00 97.31 131 ILE A C 1
ATOM 1062 O O . ILE A 1 131 ? 2.605 -6.123 3.951 1.00 97.31 131 ILE A O 1
ATOM 1066 N N . ASP A 1 132 ? 0.833 -5.431 2.759 1.00 96.62 132 ASP A N 1
ATOM 1067 C CA . ASP A 1 132 ? 1.493 -4.299 2.116 1.00 96.62 132 ASP A CA 1
ATOM 1068 C C . ASP A 1 132 ? 1.259 -3.006 2.903 1.00 96.62 132 ASP A C 1
ATOM 1070 O O . ASP A 1 132 ? 0.185 -2.404 2.853 1.00 96.62 132 ASP A O 1
ATOM 1074 N N . LEU A 1 133 ? 2.293 -2.535 3.604 1.00 97.25 133 LEU A N 1
ATOM 1075 C CA . LEU A 1 133 ? 2.201 -1.325 4.427 1.00 97.25 133 LEU A CA 1
ATOM 1076 C C . LEU A 1 133 ? 2.018 -0.043 3.602 1.00 97.25 133 LEU A C 1
ATOM 1078 O O . LEU A 1 133 ? 1.637 0.990 4.158 1.00 97.25 133 LEU A O 1
ATOM 1082 N N . LEU A 1 134 ? 2.269 -0.082 2.289 1.00 95.62 134 LEU A N 1
ATOM 1083 C CA . LEU A 1 134 ? 1.937 1.020 1.385 1.00 95.62 134 LEU A CA 1
ATOM 1084 C C . LEU A 1 134 ? 0.479 0.977 0.922 1.00 95.62 134 LEU A C 1
ATOM 1086 O O . LEU A 1 134 ? 0.065 1.852 0.160 1.00 95.62 134 LEU A O 1
ATOM 1090 N N . GLY A 1 135 ? -0.312 -0.001 1.378 1.00 94.81 135 GLY A N 1
ATOM 1091 C CA . GLY A 1 135 ? -1.743 -0.120 1.108 1.00 94.81 135 GLY A CA 1
ATOM 1092 C C . GLY A 1 135 ? -2.090 -0.108 -0.380 1.00 94.81 135 GLY A C 1
ATOM 1093 O O . GLY A 1 135 ? -3.172 0.348 -0.737 1.00 94.81 135 GLY A O 1
ATOM 1094 N N . VAL A 1 136 ? -1.167 -0.521 -1.256 1.00 93.06 136 VAL A N 1
ATOM 1095 C CA . VAL A 1 136 ? -1.410 -0.603 -2.704 1.00 93.06 136 VAL A CA 1
ATOM 1096 C C . VAL A 1 136 ? -2.197 -1.872 -3.005 1.00 93.06 136 VAL A C 1
ATOM 1098 O O . VAL A 1 136 ? -3.105 -1.860 -3.833 1.00 93.06 136 VAL A O 1
ATOM 1101 N N . THR A 1 137 ? -1.868 -2.952 -2.299 1.00 93.56 137 THR A N 1
ATOM 1102 C CA . THR A 1 137 ? -2.508 -4.269 -2.447 1.00 93.56 137 THR A CA 1
ATOM 1103 C C . THR A 1 137 ? -3.334 -4.704 -1.236 1.00 93.56 137 THR A C 1
ATOM 1105 O O . THR A 1 137 ? -3.987 -5.739 -1.304 1.00 93.56 137 THR A O 1
ATOM 1108 N N . ASP A 1 138 ? -3.370 -3.904 -0.166 1.00 95.94 138 ASP A N 1
ATOM 1109 C CA . ASP A 1 138 ? -4.174 -4.159 1.036 1.00 95.94 138 ASP A CA 1
ATOM 1110 C C . ASP A 1 138 ? -5.328 -3.133 1.135 1.00 95.94 138 ASP A C 1
ATOM 1112 O O . ASP A 1 138 ? -5.086 -1.971 1.486 1.00 95.94 138 ASP A O 1
ATOM 1116 N N . PRO A 1 139 ? -6.586 -3.519 0.827 1.00 95.81 139 PRO A N 1
ATOM 1117 C CA . PRO A 1 139 ? -7.734 -2.607 0.819 1.00 95.81 139 PRO A CA 1
ATOM 1118 C C . PRO A 1 139 ? -8.086 -1.999 2.181 1.00 95.81 139 PRO A C 1
ATOM 1120 O O . PRO A 1 139 ? -8.735 -0.945 2.224 1.00 95.81 139 PRO A O 1
ATOM 1123 N N . PHE A 1 140 ? -7.720 -2.668 3.278 1.00 97.31 140 PHE A N 1
ATOM 1124 C CA . PHE A 1 140 ? -7.980 -2.193 4.630 1.00 97.31 140 PHE A CA 1
ATOM 1125 C C . PHE A 1 140 ? -6.963 -1.130 5.018 1.00 97.31 140 PHE A C 1
ATOM 1127 O O . PHE A 1 140 ? -7.345 0.011 5.296 1.00 97.31 140 PHE A O 1
ATOM 1134 N N . LEU A 1 141 ? -5.671 -1.453 4.918 1.00 97.31 141 LEU A N 1
ATOM 1135 C CA . LEU A 1 141 ? -4.602 -0.491 5.162 1.00 97.31 141 LEU A CA 1
ATOM 1136 C C . LEU A 1 141 ? -4.718 0.708 4.216 1.00 97.31 141 LEU A C 1
ATOM 1138 O O . LEU A 1 141 ? -4.489 1.839 4.645 1.00 97.31 141 LEU A O 1
ATOM 1142 N N . ALA A 1 142 ? -5.160 0.505 2.966 1.00 95.75 142 ALA A N 1
ATOM 1143 C CA . ALA A 1 142 ? -5.390 1.570 1.990 1.00 95.75 142 ALA A CA 1
ATOM 1144 C C . ALA A 1 142 ? -6.249 2.726 2.531 1.00 95.75 142 ALA A C 1
ATOM 1146 O O . ALA A 1 142 ? -6.014 3.879 2.159 1.00 95.75 142 ALA A O 1
ATOM 1147 N N . ARG A 1 143 ? -7.204 2.420 3.419 1.00 95.62 143 ARG A N 1
ATOM 1148 C CA . ARG A 1 143 ? -8.147 3.380 4.006 1.00 95.62 143 ARG A CA 1
ATOM 1149 C C . ARG A 1 143 ? -7.715 3.941 5.357 1.00 95.62 143 ARG A C 1
ATOM 1151 O O . ARG A 1 143 ? -8.376 4.840 5.863 1.00 95.62 143 ARG A O 1
ATOM 1158 N N . LEU A 1 144 ? -6.623 3.455 5.940 1.00 96.56 144 LEU A N 1
ATOM 1159 C CA . LEU A 1 144 ? -6.063 4.021 7.166 1.00 96.56 144 LEU A CA 1
ATOM 1160 C C . LEU A 1 144 ? -5.198 5.260 6.866 1.00 96.56 144 LEU A C 1
ATOM 1162 O O . LEU A 1 144 ? -4.734 5.433 5.733 1.00 96.56 144 LEU A O 1
ATOM 1166 N N . PRO A 1 145 ? -4.941 6.130 7.865 1.00 95.75 145 PRO A N 1
ATOM 1167 C CA . PRO A 1 145 ? -4.055 7.274 7.691 1.00 95.75 145 PRO A CA 1
ATOM 1168 C C . PRO A 1 145 ? -2.673 6.836 7.200 1.00 95.75 145 PRO A C 1
ATOM 1170 O O . PRO A 1 145 ? -2.045 5.958 7.790 1.00 95.75 145 PRO A O 1
ATOM 1173 N N . GLY A 1 146 ? -2.194 7.479 6.136 1.00 94.94 146 GLY A N 1
ATOM 1174 C CA . GLY A 1 146 ? -0.881 7.220 5.553 1.00 94.94 146 GLY A CA 1
ATOM 1175 C C . GLY A 1 146 ? -0.026 8.481 5.446 1.00 94.94 146 GLY A C 1
ATOM 1176 O O . GLY A 1 146 ? -0.545 9.597 5.332 1.00 94.94 146 GLY A O 1
ATOM 1177 N N . LYS A 1 147 ? 1.299 8.314 5.472 1.00 93.25 147 LYS A N 1
ATOM 1178 C CA . LYS A 1 147 ? 2.282 9.396 5.293 1.00 93.25 147 LYS A CA 1
ATOM 1179 C C . LYS A 1 147 ? 3.266 9.061 4.190 1.00 93.25 147 LYS A C 1
ATOM 1181 O O . LYS A 1 147 ? 3.678 7.923 4.050 1.00 93.25 147 LYS A O 1
ATOM 1186 N N . GLY A 1 148 ? 3.656 10.064 3.415 1.00 89.19 148 GLY A N 1
ATOM 1187 C CA . GLY A 1 148 ? 4.551 9.881 2.281 1.00 89.19 148 GLY A CA 1
ATOM 1188 C C . GLY A 1 148 ? 4.076 10.685 1.084 1.00 89.19 148 GLY A C 1
ATOM 1189 O O . GLY A 1 148 ? 3.565 11.796 1.233 1.00 89.19 148 GLY A O 1
ATOM 1190 N N . PHE A 1 149 ? 4.254 10.114 -0.095 1.00 85.69 149 PHE A N 1
ATOM 1191 C CA . PHE A 1 149 ? 3.967 10.738 -1.380 1.00 85.69 149 PHE A CA 1
ATOM 1192 C C . PHE A 1 149 ? 3.068 9.823 -2.225 1.00 85.69 149 PHE A C 1
ATOM 1194 O O . PHE A 1 149 ? 2.880 8.660 -1.853 1.00 85.69 149 PHE A O 1
ATOM 1201 N N . PRO A 1 150 ? 2.470 10.322 -3.325 1.00 83.56 150 PRO A N 1
ATOM 1202 C CA . PRO A 1 150 ? 1.575 9.526 -4.159 1.00 83.56 150 PRO A CA 1
ATOM 1203 C C . PRO A 1 150 ? 2.166 8.155 -4.519 1.00 83.56 150 PRO A C 1
ATOM 1205 O O . PRO A 1 150 ? 3.291 8.057 -5.003 1.00 83.56 150 PRO A O 1
ATOM 1208 N N . GLY A 1 151 ? 1.410 7.091 -4.236 1.00 81.25 151 GLY A N 1
ATOM 1209 C CA . GLY A 1 151 ? 1.830 5.699 -4.444 1.00 81.25 151 GLY A CA 1
ATOM 1210 C C . GLY A 1 151 ? 2.673 5.079 -3.319 1.00 81.25 151 GLY A C 1
ATOM 1211 O O . GLY A 1 151 ? 2.843 3.870 -3.314 1.00 81.25 151 GLY A O 1
ATOM 1212 N N . HIS A 1 152 ? 3.149 5.866 -2.347 1.00 88.44 152 HIS A N 1
ATOM 1213 C CA . HIS A 1 152 ? 4.039 5.413 -1.266 1.00 88.44 152 HIS A CA 1
ATOM 1214 C C . HIS A 1 152 ? 3.651 6.009 0.091 1.00 88.44 152 HIS A C 1
ATOM 1216 O O . HIS A 1 152 ? 4.489 6.509 0.850 1.00 88.44 152 HIS A O 1
ATOM 1222 N N . TYR A 1 153 ? 2.356 5.990 0.399 1.00 93.06 153 TYR A N 1
ATOM 1223 C CA . TYR A 1 153 ? 1.869 6.369 1.718 1.00 93.06 153 TYR A CA 1
ATOM 1224 C C . TYR A 1 153 ? 2.051 5.193 2.681 1.00 93.06 153 TYR A C 1
ATOM 1226 O O . TYR A 1 153 ? 1.254 4.258 2.680 1.00 93.06 153 TYR A O 1
ATOM 1234 N N . ILE A 1 154 ? 3.088 5.227 3.512 1.00 95.69 154 ILE A N 1
ATOM 1235 C CA . ILE A 1 154 ? 3.279 4.218 4.552 1.00 95.69 154 ILE A CA 1
ATOM 1236 C C . ILE A 1 154 ? 2.157 4.342 5.592 1.00 95.69 154 ILE A C 1
ATOM 1238 O O . ILE A 1 154 ? 1.814 5.453 6.008 1.00 95.69 154 ILE A O 1
ATOM 1242 N N . ARG A 1 155 ? 1.554 3.213 5.975 1.00 97.00 155 ARG A N 1
ATOM 1243 C CA . ARG A 1 155 ? 0.570 3.105 7.060 1.00 97.00 155 ARG A CA 1
ATOM 1244 C C . ARG A 1 155 ? 1.183 2.429 8.277 1.00 97.00 155 ARG A C 1
ATOM 1246 O O . ARG A 1 155 ? 2.069 1.584 8.160 1.00 97.00 155 ARG A O 1
ATOM 1253 N N . LEU A 1 156 ? 0.687 2.804 9.451 1.00 97.44 156 LEU A N 1
ATOM 1254 C CA . LEU A 1 156 ? 1.009 2.110 10.692 1.00 97.44 156 LEU A CA 1
ATOM 1255 C C . LEU A 1 156 ? 0.187 0.824 10.748 1.00 97.44 156 LEU A C 1
ATOM 1257 O O . LEU A 1 156 ? -1.038 0.877 10.670 1.00 97.44 156 LEU A O 1
ATOM 1261 N N . LEU A 1 157 ? 0.858 -0.318 10.878 1.00 97.81 157 LEU A N 1
ATOM 1262 C CA . LEU A 1 157 ? 0.195 -1.611 11.001 1.00 97.81 157 LEU A CA 1
ATOM 1263 C C . LEU A 1 157 ? -0.604 -1.646 12.311 1.00 97.81 157 LEU A C 1
ATOM 1265 O O . LEU A 1 157 ? 0.013 -1.485 13.370 1.00 97.81 157 LEU A O 1
ATOM 1269 N N . PRO A 1 158 ? -1.936 -1.833 12.292 1.00 97.62 158 PRO A N 1
ATOM 1270 C CA . PRO A 1 158 ? -2.685 -1.994 13.526 1.00 97.62 158 PRO A CA 1
ATOM 1271 C C . PRO A 1 158 ? -2.152 -3.173 14.332 1.00 97.62 158 PRO A C 1
ATOM 1273 O O . PRO A 1 158 ? -1.755 -4.198 13.779 1.00 97.62 158 PRO A O 1
ATOM 1276 N N . ARG A 1 159 ? -2.127 -3.012 15.653 1.00 94.75 159 ARG A N 1
ATOM 1277 C CA . ARG A 1 159 ? -1.729 -4.079 16.566 1.00 94.75 159 ARG A CA 1
ATOM 1278 C C . ARG A 1 159 ? -2.637 -5.297 16.349 1.00 94.75 159 ARG A C 1
ATOM 1280 O O . ARG A 1 159 ? -3.836 -5.130 16.132 1.00 94.75 159 ARG A O 1
ATOM 1287 N N . ASP A 1 160 ? -2.040 -6.482 16.397 1.00 93.94 160 ASP A N 1
ATOM 1288 C CA . ASP A 1 160 ? -2.680 -7.787 16.191 1.00 93.94 160 ASP A CA 1
ATOM 1289 C C . ASP A 1 160 ? -3.200 -8.034 14.759 1.00 93.94 160 ASP A C 1
ATOM 1291 O O . ASP A 1 160 ? -3.815 -9.064 14.496 1.00 93.94 160 ASP A O 1
ATOM 1295 N N . TYR A 1 161 ? -2.972 -7.117 13.802 1.00 97.19 161 TYR A N 1
ATOM 1296 C CA . TYR A 1 161 ? -3.457 -7.291 12.427 1.00 97.19 161 TYR A CA 1
ATOM 1297 C C . TYR A 1 161 ? -2.783 -8.464 11.720 1.00 97.19 161 TYR A C 1
ATOM 1299 O O . TYR A 1 161 ? -3.448 -9.205 11.006 1.00 97.19 161 TYR A O 1
ATOM 1307 N N . LYS A 1 162 ? -1.477 -8.666 11.925 1.00 96.19 162 LYS A N 1
ATOM 1308 C CA . LYS A 1 162 ? -0.767 -9.799 11.322 1.00 96.19 162 LYS A CA 1
ATOM 1309 C C . LYS A 1 162 ? -1.337 -11.118 11.840 1.00 96.19 162 LYS A C 1
ATOM 1311 O O . LYS A 1 162 ? -1.700 -11.969 11.040 1.00 96.19 162 LYS A O 1
ATOM 1316 N N . GLU A 1 163 ? -1.479 -11.234 13.152 1.00 95.06 163 GLU A N 1
ATOM 1317 C CA . GLU A 1 163 ? -2.044 -12.391 13.843 1.00 95.06 163 GLU A CA 1
ATOM 1318 C C . GLU A 1 163 ? -3.493 -12.643 13.410 1.00 95.06 163 GLU A C 1
ATOM 1320 O O . GLU A 1 163 ? -3.932 -13.785 13.317 1.00 95.06 163 GLU A O 1
ATOM 1325 N N . TYR A 1 164 ? -4.237 -11.578 13.118 1.00 95.12 164 TYR A N 1
ATOM 1326 C CA . TYR A 1 164 ? -5.606 -11.661 12.626 1.00 95.12 164 TYR A CA 1
ATOM 1327 C C . TYR A 1 164 ? -5.679 -12.186 11.187 1.00 95.12 164 TYR A C 1
ATOM 1329 O O . TYR A 1 164 ? -6.505 -13.045 10.890 1.00 95.12 164 TYR A O 1
ATOM 1337 N N . ILE A 1 165 ? -4.778 -11.747 10.302 1.00 95.06 165 ILE A N 1
ATOM 1338 C CA . ILE A 1 165 ? -4.632 -12.314 8.949 1.00 95.06 165 ILE A CA 1
ATOM 1339 C C . ILE A 1 165 ? -4.116 -13.761 8.992 1.00 95.06 165 ILE A C 1
ATOM 1341 O O . ILE A 1 165 ? -4.469 -14.565 8.132 1.00 95.06 165 ILE A O 1
ATOM 1345 N N . GLU A 1 166 ? -3.305 -14.102 9.994 1.00 93.38 166 GLU A N 1
ATOM 1346 C CA . GLU A 1 166 ? -2.850 -15.470 10.279 1.00 93.38 166 GLU A CA 1
ATOM 1347 C C . GLU A 1 166 ? -3.943 -16.352 10.909 1.00 93.38 166 GLU A C 1
ATOM 1349 O O . GLU A 1 166 ? -3.695 -17.531 11.146 1.00 93.38 166 GLU A O 1
ATOM 1354 N N . GLU A 1 167 ? -5.133 -15.802 11.179 1.00 91.38 167 GLU A N 1
ATOM 1355 C CA . GLU A 1 167 ? -6.254 -16.479 11.850 1.00 91.38 167 GLU A CA 1
ATOM 1356 C C . GLU A 1 167 ? -5.901 -17.003 13.261 1.00 91.38 167 GLU A C 1
ATOM 1358 O O . GLU A 1 167 ? -6.546 -17.905 13.796 1.00 91.38 167 GLU A O 1
ATOM 1363 N N . ILE A 1 168 ? -4.887 -16.409 13.900 1.00 91.75 168 ILE A N 1
ATOM 1364 C CA . ILE A 1 168 ? -4.473 -16.703 15.282 1.00 91.75 168 ILE A CA 1
ATO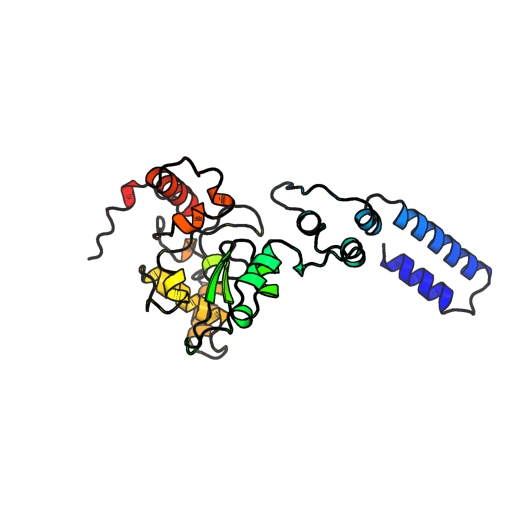M 1365 C C . ILE A 1 168 ? -5.416 -16.021 16.280 1.00 91.75 168 ILE A C 1
ATOM 1367 O O . ILE A 1 168 ? -5.688 -16.556 17.357 1.00 91.75 168 ILE A O 1
ATOM 1371 N N . VAL A 1 169 ? -5.928 -14.839 15.926 1.00 92.44 169 VAL A N 1
ATOM 1372 C CA . VAL A 1 169 ? -6.928 -14.102 16.710 1.00 92.44 169 VAL A CA 1
ATOM 1373 C C . VAL A 1 169 ? -8.231 -13.968 15.924 1.00 92.44 169 VAL A C 1
ATOM 1375 O O . VAL A 1 169 ? -8.227 -13.896 14.700 1.00 92.44 169 VAL A O 1
ATOM 1378 N N . VAL A 1 170 ? -9.364 -13.933 16.633 1.00 92.94 170 VAL A N 1
ATOM 1379 C CA . VAL A 1 170 ? -10.714 -13.953 16.027 1.00 92.94 170 VAL A CA 1
ATOM 1380 C C . VAL A 1 170 ? -11.199 -12.563 15.600 1.00 92.94 170 VAL A C 1
ATOM 1382 O O . VAL A 1 170 ? -12.077 -12.451 14.748 1.00 92.94 170 VAL A O 1
ATOM 1385 N N . SER A 1 171 ? -10.645 -11.503 16.188 1.00 95.19 171 SER A N 1
ATOM 1386 C CA . SER A 1 171 ? -11.016 -10.111 15.920 1.00 95.19 171 SER A CA 1
ATOM 1387 C C . SER A 1 171 ? -9.863 -9.175 16.262 1.00 95.19 171 SER A C 1
ATOM 1389 O O . SER A 1 171 ? -9.055 -9.482 17.143 1.00 95.19 171 SER A O 1
ATOM 1391 N N . LEU A 1 172 ? -9.825 -8.000 15.637 1.00 95.00 172 LEU A N 1
ATOM 1392 C CA . LEU A 1 172 ? -8.912 -6.934 16.044 1.00 95.00 172 LEU A CA 1
ATOM 1393 C C . LEU A 1 172 ? -9.278 -6.402 17.436 1.00 95.00 172 LEU A C 1
ATOM 1395 O O . LEU A 1 172 ? -10.449 -6.274 17.792 1.00 95.00 172 LEU A O 1
ATOM 1399 N N . SER A 1 173 ? -8.262 -6.004 18.204 1.00 91.38 173 SER A N 1
ATOM 1400 C CA . SER A 1 173 ? -8.421 -5.478 19.570 1.00 91.38 173 SER A CA 1
ATOM 1401 C C . SER A 1 173 ? -9.340 -4.250 19.677 1.00 91.38 173 SER A C 1
ATOM 1403 O O . SER A 1 173 ? -9.905 -3.986 20.737 1.00 91.38 173 SER A O 1
ATOM 1405 N N . ASN A 1 174 ? -9.485 -3.464 18.604 1.00 93.56 174 ASN A N 1
ATOM 1406 C CA . ASN A 1 174 ? -10.403 -2.329 18.561 1.00 93.56 174 ASN A CA 1
ATOM 1407 C C . ASN A 1 174 ? -11.667 -2.712 17.766 1.00 93.56 174 ASN A C 1
ATOM 1409 O O . ASN A 1 174 ? -11.556 -2.911 16.557 1.00 93.56 174 ASN A O 1
ATOM 1413 N N . PRO A 1 175 ? -12.859 -2.753 18.390 1.00 94.38 175 PRO A N 1
ATOM 1414 C CA . PRO A 1 175 ? -14.075 -3.245 17.738 1.00 94.38 175 PRO A CA 1
ATOM 1415 C C . PRO A 1 175 ? -14.564 -2.362 16.581 1.00 94.38 175 PRO A C 1
ATOM 1417 O O . PRO A 1 175 ? -15.116 -2.873 15.612 1.00 94.38 175 PRO A O 1
ATOM 1420 N N . GLU A 1 176 ? -14.334 -1.046 16.627 1.00 94.06 176 GLU A N 1
ATOM 1421 C CA . GLU A 1 176 ? -14.670 -0.160 15.502 1.00 94.06 176 GLU A CA 1
ATOM 1422 C C . GLU A 1 176 ? -13.734 -0.383 14.310 1.00 94.06 176 GLU A C 1
ATOM 1424 O O . GLU A 1 176 ? -14.155 -0.324 13.155 1.00 94.06 176 GLU A O 1
ATOM 1429 N N . LEU A 1 177 ? -12.459 -0.668 14.585 1.00 95.88 177 LEU A N 1
ATOM 1430 C CA . LEU A 1 177 ? -11.479 -0.998 13.558 1.00 95.88 177 LEU A CA 1
ATOM 1431 C C . LEU A 1 177 ? -11.733 -2.390 12.958 1.00 95.88 177 LEU A C 1
ATOM 1433 O O . LEU A 1 177 ? -11.639 -2.549 11.743 1.00 95.88 177 LEU A O 1
ATOM 1437 N N . ASP A 1 178 ? -12.103 -3.362 13.794 1.00 97.12 178 ASP A N 1
ATOM 1438 C CA . ASP A 1 178 ? -12.530 -4.706 13.390 1.00 97.12 178 ASP A CA 1
ATOM 1439 C C . ASP A 1 178 ? -13.755 -4.646 12.471 1.00 97.12 178 ASP A C 1
ATOM 1441 O O . ASP A 1 178 ? -13.761 -5.194 11.366 1.00 97.12 178 ASP A O 1
ATOM 1445 N N . ARG A 1 179 ? -14.765 -3.860 12.866 1.00 96.88 179 ARG A N 1
ATOM 1446 C CA . ARG A 1 179 ? -15.950 -3.623 12.043 1.00 96.88 179 ARG A CA 1
ATOM 1447 C C . ARG A 1 179 ? -15.596 -2.993 10.698 1.00 96.88 179 ARG A C 1
ATOM 1449 O O . ARG A 1 179 ? -16.124 -3.413 9.668 1.00 96.88 179 ARG A O 1
ATOM 1456 N N . PHE A 1 180 ? -14.700 -2.008 10.701 1.00 97.56 180 PHE A N 1
ATOM 1457 C CA . PHE A 1 180 ? -14.256 -1.340 9.482 1.00 97.56 180 PHE A CA 1
ATOM 1458 C C . PHE A 1 180 ? -13.511 -2.295 8.539 1.00 97.56 180 PHE A C 1
ATOM 1460 O O . PHE A 1 180 ? -13.761 -2.290 7.333 1.00 97.56 180 PHE A O 1
ATOM 1467 N N . TYR A 1 181 ? -12.652 -3.164 9.079 1.00 97.31 181 TYR A N 1
ATOM 1468 C CA . TYR A 1 181 ? -12.011 -4.231 8.312 1.00 97.31 181 TYR A CA 1
ATOM 1469 C C . TYR A 1 181 ? -13.034 -5.171 7.670 1.00 97.31 181 TYR A C 1
ATOM 1471 O O . TYR A 1 181 ? -12.959 -5.430 6.467 1.00 97.31 181 TYR A O 1
ATOM 1479 N N . TYR A 1 182 ? -14.014 -5.644 8.446 1.00 96.94 182 TYR A N 1
ATOM 1480 C CA . TYR A 1 182 ? -15.059 -6.538 7.949 1.00 96.94 182 TYR A CA 1
ATOM 1481 C C . TYR A 1 182 ? -15.819 -5.923 6.765 1.00 96.94 182 TYR A C 1
ATOM 1483 O O . TYR A 1 182 ? -16.008 -6.571 5.735 1.00 96.94 182 TYR A O 1
ATOM 1491 N N . GLU A 1 183 ? -16.218 -4.655 6.881 1.00 97.50 183 GLU A N 1
ATOM 1492 C CA . GLU A 1 183 ? -16.917 -3.929 5.816 1.00 97.50 183 GLU A CA 1
ATOM 1493 C C . GLU A 1 183 ? -16.056 -3.809 4.553 1.00 97.50 183 GLU A C 1
ATOM 1495 O O . GLU A 1 183 ? -16.543 -3.994 3.437 1.00 97.50 183 GLU A O 1
ATOM 1500 N N . ILE A 1 184 ? -14.755 -3.575 4.716 1.00 97.31 184 ILE A N 1
ATOM 1501 C CA . ILE A 1 184 ? -13.812 -3.507 3.601 1.00 97.31 184 ILE A CA 1
ATOM 1502 C C . ILE A 1 184 ? -13.638 -4.868 2.926 1.00 97.31 184 ILE A C 1
ATOM 1504 O O . ILE A 1 184 ? -13.694 -4.921 1.696 1.00 97.31 184 ILE A O 1
ATOM 1508 N N . ARG A 1 185 ? -13.505 -5.962 3.687 1.00 95.44 185 ARG A N 1
ATOM 1509 C CA . ARG A 1 185 ? -13.466 -7.317 3.114 1.00 95.44 185 ARG A CA 1
ATOM 1510 C C . ARG A 1 185 ? -14.748 -7.674 2.389 1.00 95.44 185 ARG A C 1
ATOM 1512 O O . ARG A 1 185 ? -14.702 -8.271 1.317 1.00 95.44 185 ARG A O 1
ATOM 1519 N N . LEU A 1 186 ? -15.898 -7.275 2.926 1.00 96.69 186 LEU A N 1
ATOM 1520 C CA . LEU A 1 186 ? -17.175 -7.486 2.257 1.00 96.69 186 LEU A CA 1
ATOM 1521 C C . LEU A 1 186 ? -17.197 -6.804 0.878 1.00 96.69 186 LEU A C 1
ATOM 1523 O O . LEU A 1 186 ? -17.721 -7.370 -0.082 1.00 96.69 186 LEU A O 1
ATOM 1527 N N . LEU A 1 187 ? -16.575 -5.625 0.755 1.00 96.31 187 LEU A N 1
ATOM 1528 C CA . LEU A 1 187 ? -16.426 -4.920 -0.518 1.00 96.31 187 LEU A CA 1
ATOM 1529 C C . LEU A 1 187 ? -15.390 -5.539 -1.464 1.00 96.31 187 LEU A C 1
ATOM 1531 O O . LEU A 1 187 ? -15.619 -5.495 -2.673 1.00 96.31 187 LEU A O 1
ATOM 1535 N N . SER A 1 188 ? -14.264 -6.057 -0.968 1.00 94.62 188 SER A N 1
ATOM 1536 C CA . SER A 1 188 ? -13.174 -6.575 -1.813 1.00 94.62 188 SER A CA 1
ATOM 1537 C C . SER A 1 188 ? -13.324 -8.050 -2.184 1.00 94.62 188 SER A C 1
ATOM 1539 O O . SER A 1 188 ? -12.922 -8.440 -3.275 1.00 94.62 188 SER A O 1
ATOM 1541 N N . GLU A 1 189 ? -13.909 -8.858 -1.302 1.00 93.62 189 GLU A N 1
ATOM 1542 C CA . GLU A 1 189 ? -13.849 -10.325 -1.363 1.00 93.62 189 GLU A CA 1
ATOM 1543 C C . GLU A 1 189 ? -15.204 -11.012 -1.153 1.00 93.62 189 GLU A C 1
ATOM 1545 O O . GLU A 1 189 ? -15.348 -12.188 -1.480 1.00 93.62 189 GLU A O 1
ATOM 1550 N N . GLY A 1 190 ? -16.205 -10.302 -0.620 1.00 93.50 190 GLY A N 1
ATOM 1551 C CA . GLY A 1 190 ? -17.542 -10.857 -0.406 1.00 93.50 190 GLY A CA 1
ATOM 1552 C C . GLY A 1 190 ? -18.273 -11.212 -1.706 1.00 93.50 190 GLY A C 1
ATOM 1553 O O . GLY A 1 190 ? -17.864 -10.830 -2.803 1.00 93.50 190 GLY A O 1
ATOM 1554 N N . ASP A 1 191 ? -19.414 -11.893 -1.595 1.00 96.12 191 ASP A N 1
ATOM 1555 C CA . ASP A 1 191 ? -20.326 -12.104 -2.728 1.00 96.12 191 ASP A CA 1
ATOM 1556 C C . ASP A 1 191 ? -20.960 -10.762 -3.157 1.00 96.12 191 ASP A C 1
ATOM 1558 O O . ASP A 1 191 ? -21.324 -9.921 -2.329 1.00 96.12 191 ASP A O 1
ATOM 1562 N N . ILE A 1 192 ? -21.029 -10.523 -4.470 1.00 95.25 192 ILE A N 1
ATOM 1563 C CA . ILE A 1 192 ? -21.527 -9.287 -5.091 1.00 95.25 192 ILE A CA 1
ATOM 1564 C C . ILE A 1 192 ? -23.025 -9.042 -4.861 1.00 95.25 192 ILE A C 1
ATOM 1566 O O . ILE A 1 192 ? -23.442 -7.886 -4.890 1.00 95.25 192 ILE A O 1
ATOM 1570 N N . TRP A 1 193 ? -23.837 -10.072 -4.599 1.00 96.31 193 TRP A N 1
ATOM 1571 C CA . TRP A 1 193 ? -25.303 -9.941 -4.516 1.00 96.31 193 TRP A CA 1
ATOM 1572 C C . TRP A 1 193 ? -25.879 -9.997 -3.09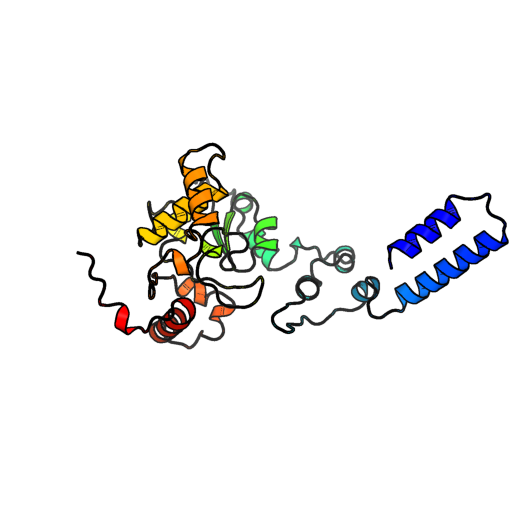3 1.00 96.31 193 TRP A C 1
ATOM 1574 O O . TRP A 1 193 ? -27.076 -10.217 -2.908 1.00 96.31 193 TRP A O 1
ATOM 1584 N N . THR A 1 194 ? -25.059 -9.751 -2.072 1.00 97.31 194 THR A N 1
ATOM 1585 C CA . THR A 1 194 ? -25.517 -9.732 -0.672 1.00 97.31 194 THR A CA 1
ATOM 1586 C C . THR A 1 194 ? -26.092 -8.373 -0.278 1.00 97.31 194 THR A C 1
ATOM 1588 O O . THR A 1 194 ? -25.569 -7.320 -0.657 1.00 97.31 194 THR A O 1
ATOM 1591 N N . LYS A 1 195 ? -27.172 -8.371 0.515 1.00 97.25 195 LYS A N 1
ATOM 1592 C CA . LYS A 1 195 ? -27.802 -7.129 1.004 1.00 97.25 195 LYS A CA 1
ATOM 1593 C C . LYS A 1 195 ? -26.813 -6.299 1.818 1.00 97.25 195 LYS A C 1
ATOM 1595 O O . LYS A 1 195 ? -26.781 -5.076 1.707 1.00 97.25 195 LYS A O 1
ATOM 1600 N N . GLU A 1 196 ? -25.988 -6.980 2.600 1.00 96.88 196 GLU A N 1
ATOM 1601 C CA . GLU A 1 196 ? -24.962 -6.408 3.457 1.00 96.88 196 GLU A CA 1
ATOM 1602 C C . GLU A 1 196 ? -23.911 -5.676 2.617 1.00 96.88 196 GLU A C 1
ATOM 1604 O O . GLU A 1 196 ? -23.598 -4.523 2.915 1.00 96.88 196 GLU A O 1
ATOM 1609 N N . ARG A 1 197 ? -23.415 -6.278 1.523 1.00 97.50 197 ARG A N 1
ATOM 1610 C CA . ARG A 1 197 ? -22.426 -5.621 0.656 1.00 97.50 197 ARG A CA 1
ATOM 1611 C C . ARG A 1 197 ? -23.007 -4.393 -0.020 1.00 97.50 197 ARG A C 1
ATOM 1613 O O . ARG A 1 197 ? -22.359 -3.352 -0.023 1.00 97.50 197 ARG A O 1
ATOM 1620 N N . TRP A 1 198 ? -24.225 -4.481 -0.551 1.00 97.62 198 TRP A N 1
ATOM 1621 C CA . TRP A 1 198 ? -24.887 -3.331 -1.175 1.00 97.62 198 TRP A CA 1
ATOM 1622 C C . TRP A 1 198 ? -25.126 -2.190 -0.186 1.00 97.62 198 TRP A C 1
ATOM 1624 O O . TRP A 1 198 ? -24.918 -1.030 -0.541 1.00 97.62 198 TRP A O 1
ATOM 1634 N N . LYS A 1 199 ? -25.474 -2.504 1.068 1.00 97.56 199 LYS A N 1
ATOM 1635 C CA . LYS A 1 199 ? -25.528 -1.503 2.135 1.00 97.56 199 LYS A CA 1
ATOM 1636 C C . LYS A 1 199 ? -24.169 -0.822 2.329 1.00 97.56 199 LYS A C 1
ATOM 1638 O O . LYS A 1 199 ? -24.112 0.404 2.307 1.00 97.56 199 LYS A O 1
ATOM 1643 N N . VAL A 1 200 ? -23.085 -1.589 2.456 1.00 97.69 200 VAL A N 1
ATOM 1644 C CA . VAL A 1 200 ? -21.736 -1.023 2.632 1.00 97.69 200 VAL A CA 1
ATOM 1645 C C . VAL A 1 200 ? -21.301 -0.203 1.410 1.00 97.69 200 VAL A C 1
ATOM 1647 O O . VAL A 1 200 ? -20.709 0.858 1.579 1.00 97.69 200 VAL A O 1
ATOM 1650 N N . ILE A 1 201 ? -21.640 -0.623 0.183 1.00 97.31 201 ILE A N 1
ATOM 1651 C CA . ILE A 1 201 ? -21.382 0.153 -1.045 1.00 97.31 201 ILE A CA 1
ATOM 1652 C C . ILE A 1 201 ? -22.047 1.529 -0.957 1.00 97.31 201 ILE A C 1
ATOM 1654 O O . ILE A 1 201 ? -21.394 2.542 -1.217 1.00 97.31 201 ILE A O 1
ATOM 1658 N N . VAL A 1 202 ? -23.329 1.574 -0.584 1.00 98.00 202 VAL A N 1
ATOM 1659 C CA . VAL A 1 202 ? -24.072 2.831 -0.423 1.00 98.00 202 VAL A CA 1
ATOM 1660 C C . VAL A 1 202 ? -23.442 3.687 0.678 1.00 98.00 202 VAL A C 1
ATOM 1662 O O . VAL A 1 202 ? -23.162 4.863 0.446 1.00 98.00 202 VAL A O 1
ATOM 1665 N N . ASP A 1 203 ? -23.136 3.094 1.832 1.00 97.19 203 ASP A N 1
ATOM 1666 C CA . ASP A 1 203 ? -22.544 3.796 2.974 1.00 97.19 203 ASP A CA 1
ATOM 1667 C C . ASP A 1 203 ? -21.158 4.383 2.653 1.00 97.19 203 ASP A C 1
ATOM 1669 O O . ASP A 1 203 ? -20.845 5.516 3.034 1.00 97.19 203 ASP A O 1
ATOM 1673 N N . PHE A 1 204 ? -20.335 3.656 1.895 1.00 96.88 204 PHE A N 1
ATOM 1674 C CA . PHE A 1 204 ? -19.009 4.114 1.477 1.00 96.88 204 PHE A CA 1
ATOM 1675 C C . PHE A 1 204 ? -19.084 5.182 0.386 1.00 96.88 204 PHE A C 1
ATOM 1677 O O . PHE A 1 204 ? -18.311 6.136 0.426 1.00 96.88 204 PHE A O 1
ATOM 1684 N N . THR A 1 205 ? -20.005 5.037 -0.569 1.00 96.31 205 THR A N 1
ATOM 1685 C CA . THR A 1 205 ? -20.110 5.935 -1.730 1.00 96.31 205 THR A CA 1
ATOM 1686 C C . THR A 1 205 ? -20.787 7.255 -1.374 1.00 96.31 205 THR A C 1
ATOM 1688 O O . THR A 1 205 ? -20.345 8.310 -1.824 1.00 96.31 205 THR A O 1
ATOM 1691 N N . PHE A 1 206 ? -21.853 7.210 -0.571 1.00 97.06 206 PHE A N 1
ATOM 1692 C CA . PHE A 1 206 ? -22.730 8.364 -0.345 1.00 97.06 206 PHE A CA 1
ATOM 1693 C C . PHE A 1 206 ? -22.637 8.954 1.061 1.00 97.06 206 PHE A C 1
ATOM 1695 O O . PHE A 1 206 ? -22.867 10.149 1.224 1.00 97.06 206 PHE A O 1
ATOM 1702 N N . PHE A 1 207 ? -22.284 8.154 2.071 1.00 95.19 207 PHE A N 1
ATOM 1703 C CA . PHE A 1 207 ? -22.254 8.603 3.470 1.00 95.19 207 PHE A CA 1
ATOM 1704 C C . PHE A 1 207 ? -20.837 8.713 4.042 1.00 95.19 207 PHE A C 1
ATOM 1706 O O . PHE A 1 207 ? -20.666 8.978 5.229 1.00 95.19 207 PHE A O 1
ATOM 1713 N N . GLY A 1 208 ? -19.808 8.516 3.210 1.00 92.88 208 GLY A N 1
ATOM 1714 C CA . GLY A 1 208 ? -18.409 8.663 3.610 1.00 92.88 208 GLY A CA 1
ATOM 1715 C C . GLY A 1 208 ? -17.953 7.644 4.655 1.00 92.88 208 GLY A C 1
ATOM 1716 O O . GLY A 1 208 ? -16.914 7.839 5.273 1.00 92.88 208 GLY A O 1
ATOM 1717 N N . SER A 1 209 ? -18.676 6.539 4.866 1.00 94.75 209 SER A N 1
ATOM 1718 C CA . SER A 1 209 ? -18.288 5.537 5.875 1.00 94.75 209 SER A CA 1
ATOM 1719 C C . SER A 1 209 ? -16.971 4.824 5.540 1.00 94.75 209 SER A C 1
ATOM 1721 O O . SER A 1 209 ? -16.373 4.207 6.412 1.00 94.75 209 SER A O 1
ATOM 1723 N N . GLY A 1 210 ? -16.503 4.947 4.292 1.00 94.62 210 GLY A N 1
ATOM 1724 C CA . GLY A 1 210 ? -15.224 4.421 3.819 1.00 94.62 210 GLY A CA 1
ATOM 1725 C C . GLY A 1 210 ? -14.016 5.343 4.001 1.00 94.62 210 GLY A C 1
ATOM 1726 O O . GLY A 1 210 ? -12.897 4.896 3.754 1.00 94.62 210 GLY A O 1
ATOM 1727 N N . ASP A 1 211 ? -14.206 6.609 4.388 1.00 93.75 211 ASP A N 1
ATOM 1728 C CA . ASP A 1 211 ? -13.107 7.536 4.686 1.00 93.75 211 ASP A CA 1
ATOM 1729 C C . ASP A 1 211 ? -12.868 7.566 6.201 1.00 93.75 211 ASP A C 1
ATOM 1731 O O . ASP A 1 211 ? -13.781 7.776 7.000 1.00 93.75 211 ASP A O 1
ATOM 1735 N N . PHE A 1 212 ? -11.617 7.352 6.609 1.00 93.62 212 PHE A N 1
ATOM 1736 C CA . PHE A 1 212 ? -11.211 7.341 8.011 1.00 93.62 212 PHE A CA 1
ATOM 1737 C C . PHE A 1 212 ? -11.617 8.617 8.761 1.00 93.62 212 PHE A C 1
ATOM 1739 O O . PHE A 1 212 ? -12.005 8.552 9.925 1.00 93.62 212 PHE A O 1
ATOM 1746 N N . LYS A 1 213 ? -11.545 9.786 8.112 1.00 91.31 213 LYS A N 1
ATOM 1747 C CA . LYS A 1 213 ? -11.818 11.081 8.761 1.00 91.31 213 LYS A CA 1
ATOM 1748 C C . LYS A 1 213 ? -13.291 11.297 9.089 1.00 91.31 213 LYS A C 1
ATOM 1750 O O . LYS A 1 213 ? -13.599 12.070 9.990 1.00 91.31 213 LYS A O 1
ATOM 1755 N N . THR A 1 214 ? -14.178 10.679 8.321 1.00 93.12 214 THR A N 1
ATOM 1756 C CA . THR A 1 214 ? -15.632 10.760 8.492 1.00 93.12 214 THR A CA 1
ATOM 1757 C C . THR A 1 214 ? -16.163 9.583 9.297 1.00 93.12 214 THR A C 1
ATOM 1759 O O . THR A 1 214 ? -17.116 9.757 10.052 1.00 93.12 214 THR A O 1
ATOM 1762 N N . ARG A 1 215 ? -15.544 8.401 9.172 1.00 93.00 215 ARG A N 1
ATOM 1763 C CA . ARG A 1 215 ? -15.920 7.191 9.914 1.00 93.00 215 ARG A CA 1
ATOM 1764 C C . ARG A 1 215 ? -15.616 7.308 11.402 1.00 93.00 215 ARG A C 1
ATOM 1766 O O . ARG A 1 215 ? -16.449 6.937 12.223 1.00 93.00 215 ARG A O 1
ATOM 1773 N N . PHE A 1 216 ? -14.420 7.778 11.744 1.00 93.75 216 PHE A N 1
ATOM 1774 C CA . PHE A 1 216 ? -13.947 7.791 13.122 1.00 93.75 216 PHE A CA 1
ATOM 1775 C C . PHE A 1 216 ? -14.055 9.190 13.739 1.00 93.75 216 PHE A C 1
ATOM 1777 O O . PHE A 1 216 ? -13.844 10.191 13.047 1.00 93.75 216 PHE A O 1
ATOM 1784 N N . PRO A 1 217 ? -14.360 9.295 15.047 1.00 91.38 217 PRO A N 1
ATOM 1785 C CA . PRO A 1 217 ? -14.431 10.587 15.714 1.00 91.38 217 PRO A CA 1
ATOM 1786 C C . PRO A 1 217 ? -13.075 11.299 15.674 1.00 91.38 217 PRO A C 1
ATOM 1788 O O . PRO A 1 217 ? -12.009 10.680 15.634 1.00 91.38 217 PRO A O 1
ATOM 1791 N N . LYS A 1 218 ? -13.102 12.632 15.725 1.00 89.06 218 LYS A N 1
ATOM 1792 C CA . LYS A 1 218 ? -11.876 13.435 15.784 1.00 89.06 218 LYS A CA 1
ATOM 1793 C C . LYS A 1 218 ? -11.032 13.015 16.994 1.00 89.06 218 LYS A C 1
ATOM 1795 O O . LYS A 1 218 ? -11.544 12.954 18.105 1.00 89.06 218 LYS A O 1
ATOM 1800 N N . GLY A 1 219 ? -9.744 12.760 16.767 1.00 87.06 219 GLY A N 1
ATOM 1801 C CA . GLY A 1 219 ? -8.825 12.261 17.797 1.00 87.06 219 GLY A CA 1
ATOM 1802 C C . GLY A 1 219 ? -8.817 10.737 17.945 1.00 87.06 219 GLY A C 1
ATOM 1803 O O . GLY A 1 219 ? -8.074 10.211 18.770 1.00 87.06 219 GLY A O 1
ATOM 1804 N N . PHE A 1 220 ? -9.593 10.004 17.140 1.00 92.94 220 PHE A N 1
ATOM 1805 C CA . PHE A 1 220 ? -9.481 8.553 17.098 1.00 92.94 220 PHE A CA 1
ATOM 1806 C C . PHE A 1 220 ? -8.067 8.127 16.692 1.00 92.94 220 PHE A C 1
ATOM 1808 O O . PHE A 1 220 ? -7.494 8.610 15.712 1.00 92.94 220 PHE A O 1
ATOM 1815 N N . SER A 1 221 ? -7.522 7.184 17.451 1.00 92.88 221 SER A N 1
ATOM 1816 C CA . SER A 1 221 ? -6.256 6.523 17.169 1.00 92.88 221 SER A CA 1
ATOM 1817 C C . SER A 1 221 ? -6.372 5.047 17.525 1.00 92.88 221 SER A C 1
ATOM 1819 O O . SER A 1 221 ? -7.217 4.650 18.330 1.00 92.88 221 SER A O 1
ATOM 1821 N N . TYR A 1 222 ? -5.515 4.232 16.923 1.00 94.12 222 TYR A N 1
ATOM 1822 C CA . TYR A 1 222 ? -5.397 2.817 17.250 1.00 94.12 222 TYR A CA 1
ATOM 1823 C C . TYR A 1 222 ? -3.973 2.497 17.702 1.00 94.12 222 TYR A C 1
ATOM 1825 O O . TYR A 1 222 ? -3.016 3.204 17.376 1.00 94.12 222 TYR A O 1
ATOM 1833 N N . SER A 1 223 ? -3.831 1.425 18.483 1.00 94.50 223 SER A N 1
ATOM 1834 C CA . SER A 1 223 ? -2.514 0.871 18.799 1.00 94.50 223 SER A CA 1
ATOM 1835 C C . SER A 1 223 ? -1.918 0.239 17.548 1.00 94.50 223 SER A C 1
ATOM 1837 O O . SER A 1 223 ? -2.616 -0.472 16.832 1.00 94.50 223 SER A O 1
ATOM 1839 N N . PHE A 1 224 ? -0.636 0.482 17.302 1.00 96.12 224 PHE A N 1
ATOM 1840 C CA . PHE A 1 224 ? 0.084 -0.019 16.135 1.00 96.12 224 PHE A CA 1
ATOM 1841 C C . PHE A 1 224 ? 1.355 -0.765 16.540 1.00 96.12 224 PHE A C 1
ATOM 1843 O O . PHE A 1 224 ? 1.896 -0.539 17.629 1.00 96.12 224 PHE A O 1
ATOM 1850 N N . ASP A 1 225 ? 1.817 -1.647 15.658 1.00 96.12 225 ASP A N 1
ATOM 1851 C CA . ASP A 1 225 ? 3.081 -2.358 15.808 1.00 96.12 225 ASP A CA 1
ATOM 1852 C C . ASP A 1 225 ? 4.263 -1.456 15.409 1.00 96.12 225 ASP A C 1
ATOM 1854 O O . ASP A 1 225 ? 4.463 -1.096 14.244 1.00 96.12 225 ASP A O 1
ATOM 1858 N N . LEU A 1 226 ? 5.042 -1.059 16.417 1.00 95.88 226 LEU A N 1
ATOM 1859 C CA . LEU A 1 226 ? 6.207 -0.199 16.246 1.00 95.88 226 LEU A CA 1
ATOM 1860 C C . LEU A 1 226 ? 7.406 -0.956 15.665 1.00 95.88 226 LEU A C 1
ATOM 1862 O O . LEU A 1 226 ? 8.193 -0.358 14.929 1.00 95.88 226 LEU A O 1
ATOM 1866 N N . GLU A 1 227 ? 7.552 -2.243 15.980 1.00 95.19 227 GLU A N 1
ATOM 1867 C CA . GLU A 1 227 ? 8.671 -3.057 15.506 1.00 95.19 227 GLU A CA 1
ATOM 1868 C C . GLU A 1 227 ? 8.594 -3.216 13.988 1.00 95.19 227 GLU A C 1
ATOM 1870 O O . GLU A 1 227 ? 9.572 -2.943 13.282 1.00 95.19 227 GLU A O 1
ATOM 1875 N N . THR A 1 228 ? 7.397 -3.512 13.475 1.00 95.75 228 THR A N 1
ATOM 1876 C CA . THR A 1 228 ? 7.130 -3.529 12.035 1.00 95.75 228 THR A CA 1
ATOM 1877 C C . THR A 1 228 ? 7.500 -2.202 11.375 1.00 95.75 228 THR A C 1
ATOM 1879 O O . THR A 1 228 ? 8.183 -2.198 10.358 1.00 95.75 228 THR A O 1
ATOM 1882 N N . TYR A 1 229 ? 7.127 -1.050 11.943 1.00 95.81 229 TYR A N 1
ATOM 1883 C CA . TYR A 1 229 ? 7.518 0.238 11.358 1.00 95.81 229 TYR A CA 1
ATOM 1884 C C . TYR A 1 229 ? 9.047 0.422 11.331 1.00 95.81 229 TYR A C 1
ATOM 1886 O O . TYR A 1 229 ? 9.605 0.873 10.325 1.00 95.81 229 TYR A O 1
ATOM 1894 N N . ARG A 1 230 ? 9.740 0.046 12.416 1.00 95.00 230 ARG A N 1
ATOM 1895 C CA . ARG A 1 230 ? 11.203 0.159 12.550 1.00 95.00 230 ARG A CA 1
ATOM 1896 C C . ARG A 1 230 ? 11.971 -0.707 11.555 1.00 95.00 230 ARG A C 1
ATOM 1898 O O . ARG A 1 230 ? 13.058 -0.306 11.136 1.00 95.00 230 ARG A O 1
ATOM 1905 N N . SER A 1 231 ? 11.426 -1.867 11.194 1.00 92.44 231 SER A N 1
ATOM 1906 C CA . SER A 1 231 ? 12.049 -2.804 10.253 1.00 92.44 231 SER A CA 1
ATOM 1907 C C . SER A 1 231 ? 11.972 -2.330 8.795 1.00 92.44 231 SER A C 1
ATOM 1909 O O . SER A 1 231 ? 12.750 -2.785 7.955 1.00 92.44 231 SER A O 1
ATOM 1911 N N . THR A 1 232 ? 11.101 -1.362 8.492 1.00 92.56 232 THR A N 1
ATOM 1912 C CA . THR A 1 232 ? 11.000 -0.757 7.157 1.00 92.56 232 THR A CA 1
ATOM 1913 C C . THR A 1 232 ? 12.096 0.276 6.868 1.00 92.56 232 THR A C 1
ATOM 1915 O O . THR A 1 232 ? 12.756 0.812 7.763 1.00 92.56 232 THR A O 1
ATOM 1918 N N . LEU A 1 233 ? 12.212 0.667 5.593 1.00 89.50 233 LEU A N 1
ATOM 1919 C CA . LEU A 1 233 ? 13.040 1.803 5.169 1.00 89.50 233 LEU A CA 1
ATOM 1920 C C . LEU A 1 233 ? 12.624 3.132 5.834 1.00 89.50 233 LEU A C 1
ATOM 1922 O O . LEU A 1 233 ? 13.471 3.994 6.062 1.00 89.50 233 LEU A O 1
ATOM 1926 N N . TYR A 1 234 ? 11.346 3.280 6.200 1.00 91.81 234 TYR A N 1
ATOM 1927 C CA . TYR A 1 234 ? 10.800 4.467 6.871 1.00 91.81 234 TYR A CA 1
ATOM 1928 C C . TYR A 1 234 ? 11.185 4.540 8.356 1.00 91.81 234 TYR A C 1
ATOM 1930 O O . TYR A 1 234 ? 11.181 5.621 8.951 1.00 91.81 234 TYR A O 1
ATOM 1938 N N . GLY A 1 235 ? 11.553 3.402 8.948 1.00 93.62 235 GLY A N 1
ATOM 1939 C CA . GLY A 1 235 ? 12.072 3.301 10.308 1.00 93.62 235 GLY A CA 1
ATOM 1940 C C . GLY A 1 235 ? 13.556 3.656 10.434 1.00 93.62 235 GLY A C 1
ATOM 1941 O O . GLY A 1 235 ? 13.998 4.050 11.516 1.00 93.62 235 GLY A O 1
ATOM 1942 N N . LEU A 1 236 ? 14.328 3.573 9.340 1.00 93.38 236 LEU A N 1
ATOM 1943 C CA . LEU A 1 236 ? 15.784 3.784 9.341 1.00 93.38 236 LEU A CA 1
ATOM 1944 C C . LEU A 1 236 ? 16.232 5.112 9.974 1.00 93.38 236 LEU A C 1
ATOM 1946 O O . LEU A 1 236 ? 17.155 5.071 10.794 1.00 93.38 236 LEU A O 1
ATOM 1950 N N . PRO A 1 237 ? 15.596 6.269 9.686 1.00 94.81 237 PRO A N 1
ATOM 1951 C CA . PRO A 1 237 ? 15.996 7.544 10.285 1.00 94.81 237 PRO A CA 1
ATOM 1952 C C . PRO A 1 237 ? 15.818 7.600 11.811 1.00 94.81 237 PRO A C 1
ATOM 1954 O O . PRO A 1 237 ? 16.386 8.472 12.464 1.00 94.81 237 PRO A O 1
ATOM 1957 N N . PHE A 1 238 ? 15.044 6.676 12.391 1.00 95.06 238 PHE A N 1
ATOM 1958 C CA . PHE 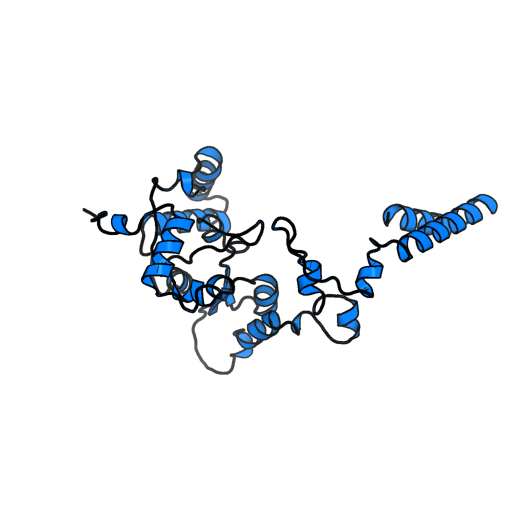A 1 238 ? 14.670 6.656 13.807 1.00 95.06 238 PHE A CA 1
ATOM 1959 C C . PHE A 1 238 ? 15.314 5.508 14.594 1.00 95.06 238 PHE A C 1
ATOM 1961 O O . PHE A 1 238 ? 14.920 5.246 15.731 1.00 95.06 238 PHE A O 1
ATOM 1968 N N . ARG A 1 239 ? 16.317 4.814 14.035 1.00 92.25 239 ARG A N 1
ATOM 1969 C CA . ARG A 1 239 ? 16.994 3.684 14.704 1.00 92.25 239 ARG A CA 1
ATOM 1970 C C . ARG A 1 239 ? 17.538 4.015 16.099 1.00 92.25 239 ARG A C 1
ATOM 1972 O O . ARG A 1 239 ? 17.523 3.149 16.959 1.00 92.25 239 ARG A O 1
ATOM 1979 N N . GLY A 1 240 ? 17.991 5.249 16.325 1.00 93.06 240 GLY A N 1
ATOM 1980 C CA . GLY A 1 240 ? 18.510 5.700 17.625 1.00 93.06 240 GLY A CA 1
ATOM 1981 C C . GLY A 1 240 ? 17.468 6.302 18.575 1.00 93.06 240 GLY A C 1
ATOM 1982 O O . GLY A 1 240 ? 17.829 6.742 19.662 1.00 93.06 240 GLY A O 1
ATOM 1983 N N . TRP A 1 241 ? 16.200 6.390 18.169 1.00 97.19 241 TRP A N 1
ATOM 1984 C CA . TRP A 1 241 ? 15.142 6.977 18.995 1.00 97.19 241 TRP A CA 1
ATOM 1985 C C . TRP A 1 241 ? 14.605 5.958 19.994 1.00 97.19 241 TRP A C 1
ATOM 1987 O O . TRP A 1 241 ? 14.470 4.783 19.648 1.00 97.19 241 TRP A O 1
ATOM 1997 N N . LYS A 1 242 ? 14.213 6.417 21.187 1.00 96.62 242 LYS A N 1
ATOM 1998 C CA . LYS A 1 242 ? 13.447 5.601 22.138 1.00 96.62 242 LYS A CA 1
ATOM 1999 C C . LYS A 1 242 ? 12.056 5.294 21.584 1.00 96.62 242 LYS A C 1
ATOM 2001 O O . LYS A 1 242 ? 11.509 6.066 20.790 1.00 96.62 242 LYS A O 1
ATOM 2006 N N . ASP A 1 243 ? 11.488 4.169 22.000 1.00 94.75 243 ASP A N 1
ATOM 2007 C CA . ASP A 1 243 ? 10.189 3.709 21.505 1.00 94.75 243 ASP A CA 1
ATOM 2008 C C . ASP A 1 243 ? 9.056 4.655 21.889 1.00 94.75 243 ASP A C 1
ATOM 2010 O O . ASP A 1 243 ? 8.179 4.926 21.072 1.00 94.75 243 ASP A O 1
AT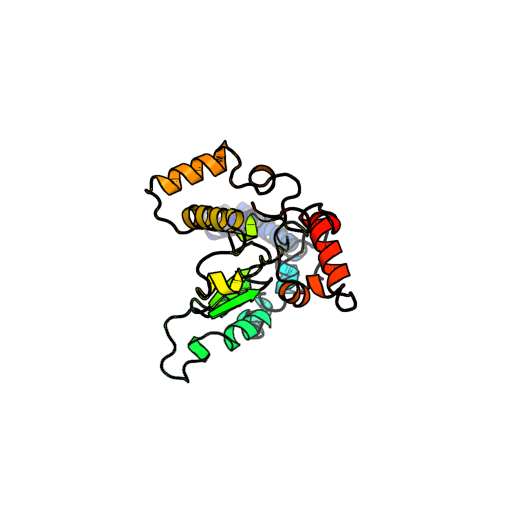OM 2014 N N . GLU A 1 244 ? 9.103 5.231 23.086 1.00 94.62 244 GLU A N 1
ATOM 2015 C CA . GLU A 1 244 ? 8.115 6.190 23.571 1.00 94.62 244 GLU A CA 1
ATOM 2016 C C . GLU A 1 24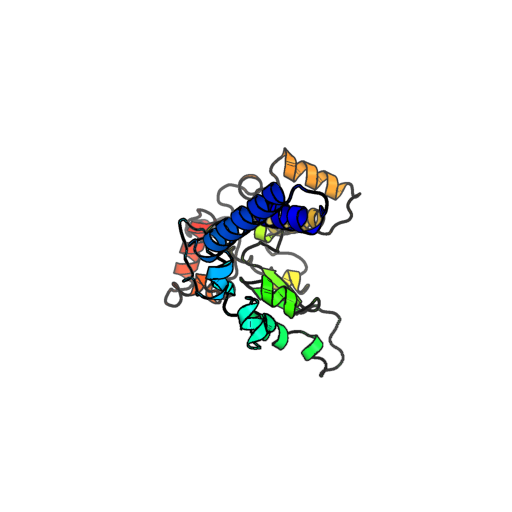4 ? 8.123 7.470 22.729 1.00 94.62 244 GLU A C 1
ATOM 2018 O O . GLU A 1 244 ? 7.065 7.956 22.319 1.00 94.62 244 GLU A O 1
ATOM 2023 N N . ASP A 1 245 ? 9.318 7.977 22.411 1.00 95.56 245 ASP A N 1
ATOM 2024 C CA . ASP A 1 245 ? 9.504 9.192 21.616 1.00 95.56 245 ASP A CA 1
ATOM 2025 C C . ASP A 1 245 ? 9.027 8.984 20.175 1.00 95.56 245 ASP A C 1
ATOM 2027 O O . ASP A 1 245 ? 8.306 9.819 19.615 1.00 95.56 245 ASP A O 1
ATOM 2031 N N . LEU A 1 246 ? 9.386 7.846 19.571 1.00 95.69 246 LEU A N 1
ATOM 2032 C CA . LEU A 1 246 ? 8.958 7.514 18.216 1.00 95.69 246 LEU A CA 1
ATOM 2033 C C . LEU A 1 246 ? 7.448 7.262 18.158 1.00 95.69 246 LEU A C 1
ATOM 2035 O O . LEU A 1 246 ? 6.770 7.809 17.288 1.00 95.69 246 LEU A O 1
ATOM 2039 N N . LYS A 1 247 ? 6.893 6.500 19.104 1.00 95.25 247 LYS A N 1
ATOM 2040 C CA . LYS A 1 247 ? 5.451 6.238 19.185 1.00 95.25 247 LYS A CA 1
ATOM 2041 C C . LYS A 1 247 ? 4.657 7.528 19.376 1.00 95.25 247 LYS A C 1
ATOM 2043 O O . LYS A 1 247 ? 3.636 7.714 18.713 1.00 95.25 247 LYS A O 1
ATOM 2048 N N . SER A 1 248 ? 5.139 8.435 20.225 1.00 93.69 248 SER A N 1
ATOM 2049 C CA . SER A 1 248 ? 4.578 9.776 20.421 1.00 93.69 248 SER A CA 1
ATOM 2050 C C . SER A 1 248 ? 4.574 10.582 19.118 1.00 93.69 248 SER A C 1
ATOM 2052 O O . SER A 1 248 ? 3.529 11.081 18.690 1.00 93.69 248 SER A O 1
ATOM 2054 N N . LYS A 1 249 ? 5.720 10.641 18.425 1.00 95.12 249 LYS A N 1
ATOM 2055 C CA . LYS A 1 249 ? 5.851 11.329 17.135 1.00 95.12 249 LYS A CA 1
ATOM 2056 C C . LYS A 1 249 ? 4.886 10.771 16.087 1.00 95.12 249 LYS A C 1
ATOM 2058 O O . LYS A 1 249 ? 4.169 11.553 15.464 1.00 95.12 249 LYS A O 1
ATOM 2063 N N . LEU A 1 250 ? 4.856 9.451 15.905 1.00 95.69 250 LEU A N 1
ATOM 2064 C CA . LEU A 1 250 ? 3.995 8.789 14.924 1.00 95.69 250 LEU A CA 1
ATOM 2065 C C . LEU A 1 250 ? 2.514 8.994 15.258 1.00 95.69 250 LEU A C 1
ATOM 2067 O O . LEU A 1 250 ? 1.736 9.355 14.380 1.00 95.69 250 LEU A O 1
ATOM 2071 N N . SER A 1 251 ? 2.128 8.878 16.530 1.00 94.38 251 SER A N 1
ATOM 2072 C CA . SER A 1 251 ? 0.738 9.111 16.947 1.00 94.38 251 SER A CA 1
ATOM 2073 C C . SER A 1 251 ? 0.277 10.531 16.605 1.00 94.38 251 SER A C 1
ATOM 2075 O O . SER A 1 251 ? -0.804 10.730 16.044 1.00 94.38 251 SER A O 1
ATOM 2077 N N . ARG A 1 252 ? 1.140 11.522 16.855 1.00 92.94 252 ARG A N 1
ATOM 2078 C CA . ARG A 1 252 ? 0.873 12.918 16.502 1.00 92.94 252 ARG A CA 1
ATOM 2079 C C . ARG A 1 252 ? 0.775 13.123 14.995 1.00 92.94 252 ARG A C 1
ATOM 2081 O O . ARG A 1 252 ? -0.089 13.859 14.534 1.00 92.94 252 ARG A O 1
ATOM 2088 N N . GLU A 1 253 ? 1.653 12.502 14.217 1.00 93.94 253 GLU A N 1
ATOM 2089 C CA . GLU A 1 253 ? 1.678 12.694 12.767 1.00 93.94 253 GLU A CA 1
ATOM 2090 C C . GLU A 1 253 ? 0.494 12.039 12.060 1.00 93.94 253 GLU A C 1
ATOM 2092 O O . GLU A 1 253 ? -0.092 12.660 11.171 1.00 93.94 253 GLU A O 1
ATOM 2097 N N . TYR A 1 254 ? 0.145 10.810 12.440 1.00 94.75 254 TYR A N 1
ATOM 2098 C CA . TYR A 1 254 ? -0.879 10.014 11.764 1.00 94.75 254 TYR A CA 1
ATOM 2099 C C . TYR A 1 254 ? -2.293 10.336 12.245 1.00 94.75 254 TYR A C 1
ATOM 2101 O O . TYR A 1 254 ? -3.204 10.396 11.422 1.00 94.75 254 TYR A O 1
ATOM 2109 N N . PHE A 1 255 ? -2.471 10.589 13.543 1.00 92.75 255 PHE A N 1
ATOM 2110 C CA . PHE A 1 255 ? -3.797 10.776 14.144 1.00 92.75 255 PHE A CA 1
ATOM 2111 C C . PHE A 1 255 ? -4.060 12.214 14.606 1.00 92.75 255 PHE A C 1
ATOM 2113 O O . PHE A 1 255 ? -5.204 12.577 14.861 1.00 92.75 255 PHE A O 1
ATOM 2120 N N . GLY A 1 256 ? -3.025 13.055 14.713 1.00 84.81 256 GLY A N 1
ATOM 2121 C CA . GLY A 1 256 ? -3.160 14.407 15.267 1.00 84.81 256 GLY A CA 1
ATOM 2122 C C . GLY A 1 256 ? -3.338 14.440 16.791 1.00 84.81 256 GLY A C 1
ATOM 2123 O O . GLY A 1 256 ? -3.750 15.468 17.320 1.00 84.81 256 GLY A O 1
ATOM 2124 N N . VAL A 1 257 ? -3.035 13.336 17.486 1.00 69.75 257 VAL A N 1
ATOM 2125 C CA . VAL A 1 257 ? -3.249 13.146 18.933 1.00 69.75 257 VAL A CA 1
ATOM 2126 C C . VAL A 1 257 ? -1.949 13.394 19.711 1.00 69.75 257 VAL A C 1
ATOM 2128 O O . VAL A 1 257 ? -0.881 12.934 19.304 1.00 69.75 257 VAL A O 1
ATOM 2131 N N . GLN A 1 258 ? -2.021 14.118 20.835 1.00 54.38 258 GLN A N 1
ATOM 2132 C CA . GLN A 1 258 ? -0.906 14.266 21.787 1.00 54.38 258 GLN A CA 1
ATOM 2133 C C . GLN A 1 258 ? -0.896 13.080 22.780 1.00 54.38 258 GLN A C 1
ATOM 2135 O O . GLN A 1 258 ? -1.967 12.615 23.168 1.00 54.38 258 GLN A O 1
ATOM 2140 N N . PRO A 1 259 ? 0.271 12.600 23.260 1.00 47.56 259 PRO A N 1
ATOM 2141 C CA . PRO A 1 259 ? 0.379 11.383 24.085 1.00 47.56 259 PRO A CA 1
ATOM 2142 C C . PRO A 1 259 ? -0.450 11.369 25.378 1.00 47.56 259 PRO A C 1
ATOM 2144 O O . PRO A 1 259 ? -0.695 10.309 25.946 1.00 47.56 259 PRO A O 1
ATOM 2147 N N . THR A 1 260 ? -0.888 12.529 25.866 1.00 44.88 260 THR A N 1
ATOM 2148 C CA . THR A 1 260 ? -1.654 12.664 27.110 1.00 44.88 260 THR A CA 1
ATOM 2149 C C . THR A 1 260 ? -3.112 12.202 27.000 1.00 44.88 260 THR A C 1
ATOM 2151 O O . THR A 1 260 ? -3.759 12.016 28.030 1.00 44.88 260 THR A O 1
ATOM 2154 N N . GLU A 1 261 ? -3.636 11.963 25.793 1.00 46.19 261 GLU A N 1
ATOM 2155 C CA . GLU A 1 261 ? -5.017 11.488 25.592 1.00 46.19 261 GLU A CA 1
ATOM 2156 C C . GLU A 1 261 ? -5.164 9.959 25.669 1.00 46.19 261 GLU A C 1
ATOM 2158 O O . GLU A 1 261 ? -6.275 9.457 25.830 1.00 46.19 261 GLU A O 1
ATOM 2163 N N . TYR A 1 262 ? -4.056 9.208 25.683 1.00 43.34 262 TYR A N 1
ATOM 2164 C CA . TYR A 1 262 ? -4.060 7.735 25.719 1.00 43.34 262 TYR A CA 1
ATOM 2165 C C . TYR A 1 262 ? -4.616 7.130 27.027 1.00 43.34 262 TYR A C 1
ATOM 2167 O O . TYR A 1 262 ? -4.818 5.923 27.110 1.00 43.34 262 TYR A O 1
ATOM 2175 N N . SER A 1 263 ? -4.859 7.948 28.059 1.00 36.69 263 SER A N 1
ATOM 2176 C CA . SER A 1 263 ? -5.225 7.496 29.413 1.00 36.69 263 SER A CA 1
ATOM 2177 C C . SER A 1 263 ? -6.706 7.707 29.784 1.00 36.69 263 SER A C 1
ATOM 2179 O O . SER A 1 263 ? -7.128 7.308 30.869 1.00 36.69 263 SER A O 1
ATOM 2181 N N . LYS A 1 264 ? -7.536 8.326 28.926 1.00 36.06 264 LYS A N 1
ATOM 2182 C CA . LYS A 1 264 ? -8.897 8.744 29.338 1.00 36.06 264 LYS A CA 1
ATOM 2183 C C . LYS A 1 264 ? -10.083 8.103 28.633 1.00 36.06 264 LYS A C 1
ATOM 2185 O O . LYS A 1 264 ? -11.205 8.343 29.068 1.00 36.06 264 LYS A O 1
ATOM 2190 N N . THR A 1 265 ? -9.893 7.218 27.665 1.00 35.62 265 THR A N 1
ATOM 2191 C CA . THR A 1 265 ? -10.984 6.331 27.234 1.00 35.62 265 THR A CA 1
ATOM 2192 C C . THR A 1 265 ? -10.963 5.063 28.079 1.00 35.62 265 THR A C 1
ATOM 2194 O O . THR A 1 265 ? -10.588 3.988 27.619 1.00 35.62 265 THR A O 1
ATOM 2197 N N . LYS A 1 266 ? -11.352 5.210 29.353 1.00 33.66 266 LYS A N 1
ATOM 2198 C CA . LYS A 1 266 ? -11.959 4.098 30.084 1.00 33.66 266 LYS A CA 1
ATOM 2199 C C . LYS A 1 266 ? -13.242 3.741 29.339 1.00 33.66 266 LYS A C 1
ATOM 2201 O O . LYS A 1 266 ? -14.121 4.587 29.192 1.00 33.66 266 LYS A O 1
ATOM 2206 N N . ILE A 1 267 ? -13.291 2.518 28.836 1.00 34.50 267 ILE A N 1
ATOM 2207 C CA . ILE A 1 267 ? -14.521 1.873 28.382 1.00 34.50 267 ILE A CA 1
ATOM 2208 C C . ILE A 1 267 ? -15.433 1.753 29.625 1.00 34.50 267 ILE A C 1
ATOM 2210 O O . ILE A 1 267 ? -14.899 1.422 30.691 1.00 34.50 267 ILE A O 1
ATOM 2214 N N . PRO A 1 268 ? -16.732 2.101 29.546 1.00 37.12 268 PRO A N 1
ATOM 2215 C CA . PRO A 1 268 ? -17.687 1.809 30.614 1.00 37.12 268 PRO A CA 1
ATOM 2216 C C . PRO A 1 268 ? -17.836 0.303 30.860 1.00 37.12 268 PRO A C 1
ATOM 2218 O O . PRO A 1 268 ? -17.740 -0.471 29.882 1.00 37.12 268 PRO A O 1
#

pLDDT: mean 84.53, std 15.46, range [33.66, 98.0]

Secondary structure (DSSP, 8-state):
-HHHHHHHHHHHHH-TTS-HHHHHHHHHHHHHHHHHHHHSTT-TTHHHHSPPPP-EETTEE-HHHHHHHHHSHHHHHTT--GGGSHHHHHHHHH-GGGGTTS----S-PEEEEES--HHHHHHH-TTEEEEETTSSS-TTGGGS-EEEETTEEEEPPBTTHHHHHTTSSSS-SSHHHHHHHHHHHHHHTS-TT-HHHHHHHHHHHHS-TTSHHHHSPTT----B-HHHHHHSTTTGGGTTS-HHHHHHHHHHHHH---GGGGG-----

Foldseek 3Di:
DVVLLVVLVCCLVPCPPDDPVVSVVSVVVSVVVVVCLV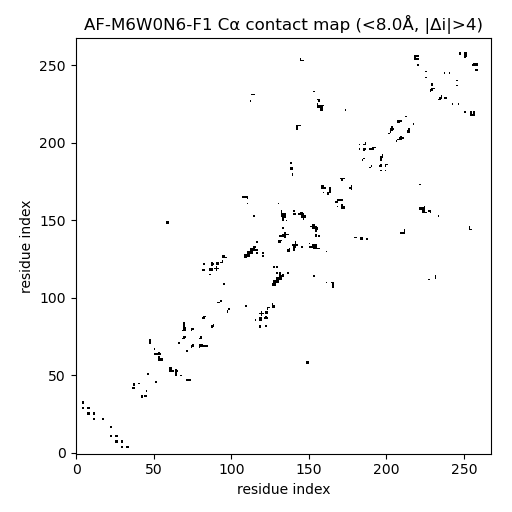PPPPRPVVVLVDQDPFDQDPQDTPVCSVQVCQPPPSVVVVVRHVCVPPLNVVLLVPQVVVVPPDDDDPLQQAEEEDCDCPNSVVNNPPSYHYHHQQCPPPQLSVQAFFDGGVSRTGGFAFPCNSVVSSVVDPAGPDVLSRVLSVLSCCQVPNDPPDPSVVVSVCCVPPVVCSHPPNVDDQQDDGHGDPVSCCPDPNNVVCPPPDPVVVVQVCSCVRRVHGPVVPPPPPPD